Protein AF-A0A8H7E5V4-F1 (afdb_monomer_lite)

InterPro domains:
  IPR056681 Domain of unknown function DUF7779 [PF25000] (53-148)

Organism: NCBI:txid364733

Foldseek 3Di:
DDQDPVNVVVVCVVCVVVVVVPPPPDPPDVVLVVVLVLVVVLLVVLVVVPDPLSVLLLLVLLQCLLDDQPFAAPLLQLQLLVLQVDQPPPLDHQVQNVPDPDSVVSVVSSVSSLVSCVVSVLWDADPRRGIHGDVSSSVSSLVPDDPVSNVVSPSSNVRSNVSSDPPVVVVVVVVVVVVVVVVVVVVVVVVVVVVVVVVVVVVVVVVVVVVVVVVVVVVVVVVVVVVVVVVVVVVVVVVVVVVVVVVVVVVVVVVVVVVVVVVVVVVVVVVVVVVVVVVVVVVVVVVVVVVVVVVVVVVVVVVVVVVVVVVVVVVVVVPPPDD

Radius of gyration: 81.88 Å; chains: 1; bounding box: 152×53×225 Å

Structure (mmCIF, N/CA/C/O backbone):
data_AF-A0A8H7E5V4-F1
#
_entry.id   AF-A0A8H7E5V4-F1
#
loop_
_atom_site.group_PDB
_atom_site.id
_atom_site.type_symbol
_atom_site.label_atom_id
_atom_site.label_alt_id
_atom_site.label_comp_id
_atom_site.label_asym_id
_atom_site.label_entity_id
_atom_site.label_seq_id
_atom_site.pdbx_PDB_ins_code
_atom_site.Cartn_x
_atom_site.Cartn_y
_atom_site.Cartn_z
_atom_site.occupancy
_atom_site.B_iso_or_equiv
_atom_site.auth_seq_id
_atom_site.auth_comp_id
_atom_site.auth_asym_id
_atom_site.auth_atom_id
_atom_site.pdbx_PDB_model_num
ATOM 1 N N . MET A 1 1 ? -11.050 40.475 -62.702 1.00 45.53 1 MET A N 1
ATOM 2 C CA . MET A 1 1 ? -12.266 39.636 -62.681 1.00 45.53 1 MET A CA 1
ATOM 3 C C . MET A 1 1 ? -12.155 38.703 -61.487 1.00 45.53 1 MET A C 1
ATOM 5 O O . MET A 1 1 ? -11.272 37.857 -61.481 1.00 45.53 1 MET A O 1
ATOM 9 N N . SER A 1 2 ? -12.941 38.925 -60.436 1.00 52.88 2 SER A N 1
ATOM 10 C CA . SER A 1 2 ? -12.923 38.118 -59.210 1.00 52.88 2 SER A CA 1
ATOM 11 C C . SER A 1 2 ? -13.842 36.907 -59.383 1.00 52.88 2 SER A C 1
ATOM 13 O O . SER A 1 2 ? -15.057 37.049 -59.296 1.00 52.88 2 SER A O 1
ATOM 15 N N . CYS A 1 3 ? -13.266 35.741 -59.677 1.00 65.81 3 CYS A N 1
ATOM 16 C CA . CYS A 1 3 ? -13.999 34.474 -59.731 1.00 65.81 3 CYS A CA 1
ATOM 17 C C . CYS A 1 3 ? -14.453 34.102 -58.313 1.00 65.81 3 CYS A C 1
ATOM 19 O O . CYS A 1 3 ? -13.623 34.036 -57.403 1.00 65.81 3 CYS A O 1
ATOM 21 N N . SER A 1 4 ? -15.753 33.900 -58.098 1.00 78.75 4 SER A N 1
ATOM 22 C CA . SER A 1 4 ? -16.263 33.480 -56.793 1.00 78.75 4 SER A CA 1
ATOM 23 C C . SER A 1 4 ? -15.931 32.007 -56.530 1.00 78.75 4 SER A C 1
ATOM 25 O O . SER A 1 4 ? -15.832 31.193 -57.449 1.00 78.75 4 SER A O 1
ATOM 27 N N . LEU A 1 5 ? -15.786 31.627 -55.257 1.00 76.12 5 LEU A N 1
ATOM 28 C CA . LEU A 1 5 ? -15.430 30.255 -54.867 1.00 76.12 5 LEU A CA 1
ATOM 29 C C . LEU A 1 5 ? -16.421 29.205 -55.417 1.00 76.12 5 LEU A C 1
ATOM 31 O O . LEU A 1 5 ? -16.035 28.080 -55.729 1.00 76.12 5 LEU A O 1
ATOM 35 N N . LYS A 1 6 ? -17.696 29.588 -55.583 1.00 82.69 6 LYS A N 1
ATOM 36 C CA . LYS A 1 6 ? -18.738 28.753 -56.202 1.00 82.69 6 LYS A CA 1
ATOM 37 C C . LYS A 1 6 ? -18.502 28.540 -57.696 1.00 82.69 6 LYS A C 1
ATOM 39 O O . LYS A 1 6 ? -18.623 27.415 -58.168 1.00 82.69 6 LYS A O 1
ATOM 44 N N . GLU A 1 7 ? -18.131 29.585 -58.427 1.00 82.62 7 GLU A N 1
ATOM 45 C CA . GLU A 1 7 ? -17.812 29.481 -59.856 1.00 82.62 7 GLU A CA 1
ATOM 46 C C . GLU A 1 7 ? -16.549 28.647 -60.086 1.00 82.62 7 GLU A C 1
ATOM 48 O O . GLU A 1 7 ? -16.513 27.834 -61.008 1.00 82.62 7 GLU A O 1
ATOM 53 N N . TYR A 1 8 ? -15.547 28.772 -59.209 1.00 78.06 8 TYR A N 1
ATOM 54 C CA . TYR A 1 8 ? -14.364 27.910 -59.230 1.00 78.06 8 TYR A CA 1
ATOM 55 C C . TYR A 1 8 ? -14.722 26.440 -58.985 1.00 78.06 8 TYR A C 1
ATOM 57 O O . TYR A 1 8 ? -14.241 25.564 -59.703 1.00 78.06 8 TYR A O 1
ATOM 65 N N . PHE A 1 9 ? -15.589 26.158 -58.010 1.00 80.94 9 PHE A N 1
ATOM 66 C CA . PHE A 1 9 ? -16.016 24.794 -57.702 1.00 80.94 9 PHE A CA 1
ATOM 67 C C . PHE A 1 9 ? -16.771 24.145 -58.871 1.00 80.94 9 PHE A C 1
ATOM 69 O O . PHE A 1 9 ? -16.483 23.003 -59.231 1.00 80.94 9 PHE A O 1
ATOM 76 N N . GLU A 1 10 ? -17.674 24.880 -59.523 1.00 84.56 10 GLU A N 1
ATOM 77 C CA . GLU A 1 10 ? -18.381 24.406 -60.720 1.00 84.56 10 GLU A CA 1
ATOM 78 C C . GLU A 1 10 ? -17.428 24.192 -61.908 1.00 84.56 10 GLU A C 1
ATOM 80 O O . GLU A 1 10 ? -17.518 23.184 -62.617 1.00 84.56 10 GLU A O 1
ATOM 85 N N . LEU A 1 11 ? -16.449 25.085 -62.095 1.00 80.19 11 LEU A N 1
ATOM 86 C CA . LEU A 1 11 ? -15.415 24.940 -63.121 1.00 80.19 11 LEU A CA 1
ATOM 87 C C . LEU A 1 11 ? -14.528 23.709 -62.865 1.00 80.19 11 LEU A C 1
ATOM 89 O O . LEU A 1 11 ? -14.246 22.947 -63.794 1.00 80.19 11 LEU A O 1
ATOM 93 N N . TYR A 1 12 ? -14.136 23.484 -61.607 1.00 74.62 12 TYR A N 1
ATOM 94 C CA . TYR A 1 12 ? -13.342 22.334 -61.180 1.00 74.62 12 TYR A CA 1
ATOM 95 C C . TYR A 1 12 ? -14.105 21.028 -61.395 1.00 74.62 12 TYR A C 1
ATOM 97 O O . TYR A 1 12 ? -13.562 20.095 -61.976 1.00 74.62 12 TYR A O 1
ATOM 105 N N . LYS A 1 13 ? -15.387 20.968 -61.023 1.00 79.38 13 LYS A N 1
ATOM 106 C CA . LYS A 1 13 ? -16.231 19.777 -61.202 1.00 79.38 13 LYS A CA 1
ATOM 107 C C . LYS A 1 13 ? -16.435 19.437 -62.681 1.00 79.38 13 LYS A C 1
ATOM 109 O O . LYS A 1 13 ? -16.394 18.269 -63.063 1.00 79.38 13 LYS A O 1
ATOM 114 N N . LYS A 1 14 ? -16.585 20.460 -63.531 1.00 84.25 14 LYS A N 1
ATOM 115 C CA . LYS A 1 14 ? -16.765 20.312 -64.983 1.00 84.25 14 LYS A CA 1
ATOM 116 C C . LYS A 1 14 ? -15.484 19.889 -65.707 1.00 84.25 14 LYS A C 1
ATOM 118 O O . LYS A 1 14 ? -15.557 19.151 -66.685 1.00 84.25 14 LYS A O 1
ATOM 123 N N . ARG A 1 15 ? -14.319 20.335 -65.227 1.00 69.25 15 ARG A N 1
ATOM 124 C CA . ARG A 1 15 ? -13.005 20.043 -65.828 1.00 69.25 15 ARG A CA 1
ATOM 125 C C . ARG A 1 15 ? -12.146 19.093 -65.000 1.00 69.25 15 ARG A C 1
ATOM 127 O O . ARG A 1 15 ? -10.968 18.944 -65.293 1.00 69.25 15 ARG A O 1
ATOM 134 N N . GLN A 1 16 ? -12.711 18.396 -64.016 1.00 71.44 16 GLN A N 1
ATOM 135 C CA . GLN A 1 16 ? -11.955 17.561 -63.077 1.00 71.44 16 GLN A CA 1
ATOM 136 C C . GLN A 1 16 ? -11.110 16.501 -63.794 1.00 71.44 16 GLN A C 1
ATOM 138 O O . GLN A 1 16 ? -9.935 16.344 -63.497 1.00 71.44 16 GLN A O 1
ATOM 143 N N . LYS A 1 17 ? -11.677 15.812 -64.793 1.00 64.31 17 LYS A N 1
ATOM 144 C CA . LYS A 1 17 ? -10.954 14.808 -65.596 1.00 64.31 17 LYS A CA 1
ATOM 145 C C . LYS A 1 17 ? -9.884 15.410 -66.516 1.00 64.31 17 LYS A C 1
ATOM 147 O O . LYS A 1 17 ? -8.971 14.700 -66.916 1.00 64.31 17 LYS A O 1
ATOM 152 N N . GLU A 1 18 ? -9.998 16.689 -66.861 1.00 66.06 18 GLU A N 1
ATOM 153 C CA . GLU A 1 18 ? -9.044 17.429 -67.697 1.00 66.06 18 GLU A CA 1
ATOM 154 C C . GLU A 1 18 ? -7.898 17.998 -66.844 1.00 66.06 18 GLU A C 1
ATOM 156 O O . GLU A 1 18 ? -6.730 17.849 -67.187 1.00 66.06 18 GLU A O 1
ATOM 161 N N . LEU A 1 19 ? -8.228 18.541 -65.670 1.00 61.53 19 LEU A N 1
ATOM 162 C CA . LEU A 1 19 ? -7.283 19.021 -64.660 1.00 61.53 19 LEU A CA 1
ATOM 163 C C . LEU A 1 19 ? -6.487 17.870 -64.030 1.00 61.53 19 LEU A C 1
ATOM 165 O O . LEU A 1 19 ? -5.287 18.002 -63.842 1.00 61.53 19 LEU A O 1
ATOM 169 N N . LEU A 1 20 ? -7.121 16.718 -63.780 1.00 57.47 20 LEU A N 1
ATOM 170 C CA . LEU A 1 20 ? -6.443 15.494 -63.330 1.00 57.47 20 LEU A CA 1
ATOM 171 C C . LEU A 1 20 ? -5.724 14.746 -64.466 1.00 57.47 20 LEU A C 1
ATOM 173 O O . LEU A 1 20 ? -4.964 13.824 -64.193 1.00 57.47 20 LEU A O 1
ATOM 177 N N . ARG A 1 21 ? -5.951 15.106 -65.739 1.00 50.59 21 ARG A N 1
ATOM 178 C CA . ARG A 1 21 ? -5.113 14.642 -66.863 1.00 50.59 21 ARG A CA 1
ATOM 179 C C . ARG A 1 21 ? -3.799 15.411 -66.924 1.00 50.59 21 ARG A C 1
ATOM 181 O O . ARG A 1 21 ? -2.777 14.821 -67.256 1.00 50.59 21 ARG A O 1
ATOM 188 N N . TYR A 1 22 ? -3.817 16.683 -66.534 1.00 45.41 22 TYR A N 1
ATOM 189 C CA . TYR A 1 22 ? -2.619 17.458 -66.231 1.00 45.41 22 TYR A CA 1
ATOM 190 C C . TYR A 1 22 ? -2.110 17.129 -64.821 1.00 45.41 22 TYR A C 1
ATOM 192 O O . TYR A 1 22 ? -2.002 17.992 -63.957 1.00 45.41 22 TYR A O 1
ATOM 200 N N . PHE A 1 23 ? -1.726 15.871 -64.600 1.00 40.09 23 PHE A N 1
ATOM 201 C CA . PHE A 1 23 ? -0.571 15.647 -63.739 1.00 40.09 23 PHE A CA 1
ATOM 202 C C . PHE A 1 23 ? 0.627 16.205 -64.503 1.00 40.09 23 PHE A C 1
ATOM 204 O O . PHE A 1 23 ? 0.922 15.696 -65.591 1.00 40.09 23 PHE A O 1
ATOM 211 N N . PRO A 1 24 ? 1.355 17.208 -63.993 1.00 39.91 24 PRO A N 1
ATOM 212 C CA . PRO A 1 24 ? 2.706 17.408 -64.463 1.00 39.91 24 PRO A CA 1
ATOM 213 C C . PRO A 1 24 ? 3.469 16.151 -64.029 1.00 39.91 24 PRO A C 1
ATOM 215 O O . PRO A 1 24 ? 3.904 16.035 -62.892 1.00 39.91 24 PRO A O 1
ATOM 218 N N . LYS A 1 25 ? 3.617 15.182 -64.937 1.00 46.41 25 LYS A N 1
ATOM 219 C CA . LYS A 1 25 ? 4.6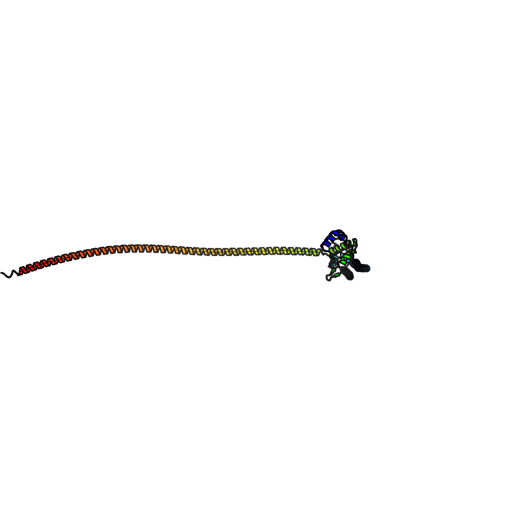51 14.139 -64.829 1.00 46.41 25 LYS A CA 1
ATOM 220 C C . LYS A 1 25 ? 6.058 14.701 -65.070 1.00 46.41 25 LYS A C 1
ATOM 222 O O . LYS A 1 25 ? 7.020 13.951 -65.116 1.00 46.41 25 LYS A O 1
ATOM 227 N N . TYR A 1 26 ? 6.167 16.016 -65.208 1.00 45.44 26 TYR A N 1
ATOM 228 C CA . TYR A 1 26 ? 7.400 16.756 -65.363 1.00 45.44 26 TYR A CA 1
ATOM 229 C C . TYR A 1 26 ? 7.222 18.068 -64.608 1.00 45.44 26 TYR A C 1
ATOM 231 O O . TYR A 1 26 ? 6.288 18.825 -64.883 1.00 45.44 26 TYR A O 1
ATOM 239 N N . THR A 1 27 ? 8.084 18.315 -63.628 1.00 39.28 27 THR A N 1
ATOM 240 C CA . THR A 1 27 ? 8.261 19.614 -62.981 1.00 39.28 27 THR A CA 1
ATOM 241 C C . THR A 1 27 ? 8.666 20.631 -64.048 1.00 39.28 27 THR A C 1
ATOM 243 O O . THR A 1 27 ? 9.831 20.808 -64.385 1.00 39.28 27 THR A O 1
ATOM 246 N N . GLY A 1 28 ? 7.663 21.272 -64.645 1.00 43.34 28 GLY A N 1
ATOM 247 C CA . GLY A 1 28 ? 7.820 22.353 -65.604 1.00 43.34 28 GLY A CA 1
ATOM 248 C C . GLY A 1 28 ? 8.221 23.646 -64.908 1.00 43.34 28 GLY A C 1
ATOM 249 O O . GLY A 1 28 ? 7.390 24.527 -64.730 1.00 43.34 28 GLY A O 1
ATOM 250 N N . THR A 1 29 ? 9.493 23.752 -64.543 1.00 42.12 29 THR A N 1
ATOM 251 C CA . THR A 1 29 ? 10.245 25.008 -64.509 1.00 42.12 29 THR A CA 1
ATOM 252 C C . THR A 1 29 ? 11.681 24.671 -64.911 1.00 42.12 29 THR A C 1
ATOM 254 O O . THR A 1 29 ? 12.245 23.687 -64.438 1.00 42.12 29 THR A O 1
ATOM 257 N N . ASP A 1 30 ? 12.313 25.499 -65.743 1.00 44.94 30 ASP A N 1
ATOM 258 C CA . ASP A 1 30 ? 13.760 25.448 -66.054 1.00 44.94 30 ASP A CA 1
ATOM 259 C C . ASP A 1 30 ? 14.666 25.376 -64.798 1.00 44.94 30 ASP A C 1
ATOM 261 O O . ASP A 1 30 ? 15.858 25.071 -64.859 1.00 44.94 30 ASP A O 1
ATOM 265 N N . TYR A 1 31 ? 14.090 25.645 -63.626 1.00 45.16 31 TYR A N 1
ATOM 266 C CA . TYR A 1 31 ? 14.705 25.548 -62.313 1.00 45.16 31 TYR A CA 1
ATOM 267 C C . TYR A 1 31 ? 15.108 24.112 -61.930 1.00 45.16 31 TYR A C 1
ATOM 269 O O . TYR A 1 31 ? 16.172 23.905 -61.355 1.00 45.16 31 TYR A O 1
ATOM 277 N N . GLY A 1 32 ? 14.297 23.106 -62.286 1.00 50.47 32 GLY A N 1
ATOM 278 C CA . GLY A 1 32 ? 14.608 21.701 -61.995 1.00 50.47 32 GLY A CA 1
ATOM 279 C C . GLY A 1 32 ? 15.855 21.222 -62.737 1.00 50.47 32 GLY A C 1
ATOM 280 O O . GLY A 1 32 ? 16.742 20.627 -62.135 1.00 50.47 32 GLY A O 1
ATOM 281 N N . TYR A 1 33 ? 15.976 21.567 -64.023 1.00 55.25 33 TYR A N 1
ATOM 282 C CA . TYR A 1 33 ? 17.161 21.242 -64.817 1.00 55.25 33 TYR A CA 1
ATOM 283 C C . TYR A 1 33 ? 18.391 22.013 -64.337 1.00 55.25 33 TYR A C 1
ATOM 285 O O . TYR A 1 33 ? 19.436 21.410 -64.157 1.00 55.25 33 TYR A O 1
ATOM 293 N N . THR A 1 34 ? 18.298 23.315 -64.073 1.00 66.25 34 THR A N 1
ATOM 294 C CA . THR A 1 34 ? 19.467 24.106 -63.641 1.00 66.25 34 THR A CA 1
ATOM 295 C C . THR A 1 34 ? 20.023 23.681 -62.280 1.00 66.25 34 THR A C 1
ATOM 297 O O . THR A 1 34 ? 21.241 23.562 -62.134 1.00 66.25 34 THR A O 1
ATOM 300 N N . VAL A 1 35 ? 19.160 23.378 -61.306 1.00 70.50 35 VAL A N 1
ATOM 301 C CA . VAL A 1 35 ? 19.588 22.913 -59.978 1.00 70.50 35 VAL A CA 1
ATOM 302 C C . VAL A 1 35 ? 20.071 21.457 -60.020 1.00 70.50 35 VAL A C 1
ATOM 304 O O . VAL A 1 35 ? 21.123 21.151 -59.461 1.00 70.50 35 VAL A O 1
ATOM 307 N N . TYR A 1 36 ? 19.381 20.564 -60.740 1.00 80.25 36 TYR A N 1
ATOM 308 C CA . TYR A 1 36 ? 19.832 19.172 -60.880 1.00 80.25 36 TYR A CA 1
ATOM 309 C C . TYR A 1 36 ? 21.133 19.083 -61.677 1.00 80.25 36 TYR A C 1
ATOM 311 O O . TYR A 1 36 ? 21.979 18.247 -61.374 1.00 80.25 36 TYR A O 1
ATOM 319 N N . MET A 1 37 ? 21.329 19.960 -62.664 1.00 78.62 37 MET A N 1
ATOM 320 C CA . MET A 1 37 ? 22.587 20.058 -63.399 1.00 78.62 37 MET A CA 1
ATOM 321 C C . MET A 1 37 ? 23.724 20.560 -62.508 1.00 78.62 37 MET A C 1
ATOM 323 O O . MET A 1 37 ? 24.840 20.084 -62.667 1.00 78.62 37 MET A O 1
ATOM 327 N N . ALA A 1 38 ? 23.466 21.446 -61.540 1.00 83.19 38 ALA A N 1
ATOM 328 C CA . ALA A 1 38 ? 24.486 21.854 -60.573 1.00 83.19 38 ALA A CA 1
ATOM 329 C C . ALA A 1 38 ? 24.960 20.668 -59.713 1.00 83.19 38 ALA A C 1
ATOM 331 O O . ALA A 1 38 ? 26.163 20.454 -59.569 1.00 83.19 38 ALA A O 1
ATOM 332 N N . TRP A 1 39 ? 24.037 19.843 -59.207 1.00 87.06 39 TRP A N 1
ATOM 333 C CA . TRP A 1 39 ? 24.399 18.632 -58.458 1.00 87.06 39 TRP A CA 1
ATOM 334 C C . TRP A 1 39 ? 25.015 17.550 -59.341 1.00 87.06 39 TRP A C 1
ATOM 336 O O . TRP A 1 39 ? 25.939 16.864 -58.909 1.00 87.06 39 TRP A O 1
ATOM 346 N N . ARG A 1 40 ? 24.569 17.442 -60.596 1.00 86.56 40 ARG A N 1
ATOM 347 C CA . ARG A 1 40 ? 25.177 16.560 -61.593 1.00 86.56 40 ARG A CA 1
ATOM 348 C C . ARG A 1 40 ? 26.623 16.947 -61.873 1.00 86.56 40 ARG A C 1
ATOM 350 O O . ARG A 1 40 ? 27.468 16.073 -61.842 1.00 86.56 40 ARG A O 1
ATOM 357 N N . VAL A 1 41 ? 26.932 18.231 -62.048 1.00 87.00 41 VAL A N 1
ATOM 358 C CA . VAL A 1 41 ? 28.315 18.701 -62.239 1.00 87.00 41 VAL A CA 1
ATOM 359 C C . VAL A 1 41 ? 29.185 18.376 -61.021 1.00 87.00 41 VAL A C 1
ATOM 361 O O . VAL A 1 41 ? 30.325 17.945 -61.185 1.00 87.00 41 VAL A O 1
ATOM 364 N N . SER A 1 42 ? 28.658 18.534 -59.801 1.00 89.88 42 SER A N 1
ATOM 365 C CA . SER A 1 42 ? 29.359 18.109 -58.582 1.00 89.88 42 SER A CA 1
ATOM 366 C C . SER A 1 42 ? 29.625 16.601 -58.565 1.00 89.88 42 SER A C 1
ATOM 368 O O . SER A 1 42 ? 30.709 16.172 -58.181 1.00 89.88 42 SER A O 1
ATOM 370 N N . LEU A 1 43 ? 28.663 15.793 -59.009 1.00 89.12 43 LEU A N 1
ATOM 371 C CA . LEU A 1 43 ? 28.785 14.339 -59.053 1.00 89.12 43 LEU A CA 1
ATOM 372 C C . LEU A 1 43 ? 29.745 13.870 -60.154 1.00 89.12 43 LEU A C 1
ATOM 374 O O . LEU A 1 43 ? 30.646 13.094 -59.857 1.00 89.12 43 LEU A O 1
ATOM 378 N N . ASP A 1 44 ? 29.646 14.428 -61.361 1.00 90.38 44 ASP A N 1
ATOM 379 C CA . ASP A 1 44 ? 30.584 14.208 -62.469 1.00 90.38 44 ASP A CA 1
ATOM 380 C C . ASP A 1 44 ? 32.017 14.574 -62.034 1.00 90.38 44 ASP A C 1
ATOM 382 O O . ASP A 1 44 ? 32.993 13.913 -62.397 1.00 90.38 44 ASP A O 1
ATOM 386 N N . LYS A 1 45 ? 32.166 15.618 -61.201 1.00 91.81 45 LYS A N 1
ATOM 387 C CA . LYS A 1 45 ? 33.463 15.990 -60.635 1.00 91.81 45 LYS A CA 1
ATOM 388 C C . LYS A 1 45 ? 33.991 14.922 -59.679 1.00 91.81 45 LYS A C 1
ATOM 390 O O . LYS A 1 45 ? 35.172 14.599 -59.784 1.00 91.81 45 LYS A O 1
ATOM 395 N N . ILE A 1 46 ? 33.155 14.371 -58.799 1.00 91.19 46 ILE A N 1
ATOM 396 C CA . ILE A 1 46 ? 33.533 13.263 -57.906 1.00 91.19 46 ILE A CA 1
ATOM 397 C C . ILE A 1 46 ? 33.892 12.015 -58.728 1.00 91.19 46 ILE A C 1
ATOM 399 O O . ILE A 1 46 ? 34.934 11.414 -58.484 1.00 91.19 46 ILE A O 1
ATOM 403 N N . GLU A 1 47 ? 33.104 11.670 -59.748 1.00 89.38 47 GLU A N 1
ATOM 404 C CA . GLU A 1 47 ? 33.378 10.545 -60.656 1.00 89.38 47 GLU A CA 1
ATOM 405 C C . GLU A 1 47 ? 34.707 10.716 -61.407 1.00 89.38 47 GLU A C 1
ATOM 407 O O . GLU A 1 47 ? 35.460 9.759 -61.583 1.00 89.38 47 GLU A O 1
ATOM 412 N N . SER A 1 48 ? 35.046 11.950 -61.797 1.00 92.62 48 SER A N 1
ATOM 413 C CA . SER A 1 48 ? 36.306 12.251 -62.486 1.00 92.62 48 SER A CA 1
ATOM 414 C C . SER A 1 48 ? 37.558 12.100 -61.615 1.00 92.62 48 SER A C 1
ATOM 416 O O . SER A 1 48 ? 38.655 12.023 -62.165 1.00 92.62 48 SER A O 1
ATOM 418 N N . MET A 1 49 ? 37.423 12.084 -60.281 1.00 89.19 49 MET A N 1
ATOM 419 C CA . MET A 1 49 ? 38.563 11.947 -59.363 1.00 89.19 49 MET A CA 1
ATOM 420 C C . MET A 1 49 ? 39.126 10.521 -59.355 1.00 89.19 49 MET A C 1
ATOM 422 O O . MET A 1 49 ? 40.327 10.369 -59.183 1.00 89.19 49 MET A O 1
ATOM 426 N N . GLN A 1 50 ? 38.291 9.499 -59.595 1.00 83.12 50 GLN A N 1
ATOM 427 C CA . GLN A 1 50 ? 38.677 8.076 -59.689 1.00 83.12 50 GLN A CA 1
ATOM 428 C C . GLN A 1 50 ? 39.506 7.532 -58.503 1.00 83.12 50 GLN A C 1
ATOM 430 O O . GLN A 1 50 ? 40.135 6.478 -58.605 1.00 83.12 50 GLN A O 1
ATOM 435 N N . ASP A 1 51 ? 39.461 8.206 -57.355 1.00 87.50 51 ASP A N 1
ATOM 436 C CA . ASP A 1 51 ? 40.105 7.793 -56.114 1.00 87.50 51 ASP A CA 1
ATOM 437 C C . ASP A 1 51 ? 39.230 6.785 -55.349 1.00 87.50 51 ASP A C 1
ATOM 439 O O . ASP A 1 51 ? 38.000 6.754 -55.475 1.00 87.50 51 ASP A O 1
ATOM 443 N N . ALA A 1 52 ? 39.842 6.005 -54.453 1.00 83.44 52 ALA A N 1
ATOM 444 C CA . ALA A 1 52 ? 39.092 5.119 -53.559 1.00 83.44 52 ALA A CA 1
ATOM 445 C C . ALA A 1 52 ? 38.038 5.898 -52.745 1.00 83.44 52 ALA A C 1
ATOM 447 O O . ALA A 1 52 ? 36.893 5.472 -52.635 1.00 83.44 52 ALA A O 1
ATOM 448 N N . ALA A 1 53 ? 38.390 7.090 -52.249 1.00 85.50 53 ALA A N 1
ATOM 449 C CA . ALA A 1 53 ? 37.480 7.945 -51.488 1.00 85.50 53 ALA A CA 1
ATOM 450 C C . ALA A 1 53 ? 36.290 8.467 -52.315 1.00 85.50 53 ALA A C 1
ATOM 452 O O . ALA A 1 53 ? 35.198 8.601 -51.767 1.00 85.50 53 ALA A O 1
ATOM 453 N N . SER A 1 54 ? 36.464 8.742 -53.616 1.00 88.31 54 SER A N 1
ATOM 454 C CA . SER A 1 54 ? 35.350 9.161 -54.480 1.00 88.31 54 SER A CA 1
ATOM 455 C C . SER A 1 54 ? 34.396 8.009 -54.782 1.00 88.31 54 SER A C 1
ATOM 457 O O . SER A 1 54 ? 33.186 8.210 -54.742 1.00 88.31 54 SER A O 1
ATOM 459 N N . ASN A 1 55 ? 34.912 6.796 -54.995 1.00 88.25 55 ASN A N 1
ATOM 460 C CA . ASN A 1 55 ? 34.072 5.615 -55.221 1.00 88.25 55 ASN A CA 1
ATOM 461 C C . ASN A 1 55 ? 33.239 5.290 -53.972 1.00 88.25 55 ASN A C 1
ATOM 463 O O . ASN A 1 55 ? 32.017 5.170 -54.045 1.00 88.25 55 ASN A O 1
ATOM 467 N N . HIS A 1 56 ? 33.891 5.280 -52.809 1.00 88.19 56 HIS A N 1
ATOM 468 C CA . HIS A 1 56 ? 33.248 5.123 -51.506 1.00 88.19 56 HIS A CA 1
ATOM 469 C C . HIS A 1 56 ? 32.211 6.231 -51.228 1.00 88.19 56 HIS A C 1
ATOM 471 O O . HIS A 1 56 ? 31.108 5.959 -50.756 1.00 88.19 56 HIS A O 1
ATOM 477 N N . ALA A 1 57 ? 32.501 7.487 -51.576 1.00 90.81 57 ALA A N 1
ATOM 478 C CA . ALA A 1 57 ? 31.540 8.583 -51.453 1.00 90.81 57 ALA A CA 1
ATOM 479 C C . ALA A 1 57 ? 30.289 8.380 -52.321 1.00 90.81 57 ALA A C 1
ATOM 481 O O . ALA A 1 57 ? 29.175 8.582 -51.839 1.00 90.81 57 ALA A O 1
ATOM 482 N N . LEU A 1 58 ? 30.444 7.956 -53.577 1.00 90.69 58 LEU A N 1
ATOM 483 C CA . LEU A 1 58 ? 29.315 7.720 -54.483 1.00 90.69 58 LEU A CA 1
ATOM 484 C C . LEU A 1 58 ? 28.445 6.545 -54.026 1.00 90.69 58 LEU A C 1
ATOM 486 O O . LEU A 1 58 ? 27.218 6.628 -54.073 1.00 90.69 58 LEU A O 1
ATOM 490 N N . GLU A 1 59 ? 29.059 5.469 -53.542 1.00 88.25 59 GLU A N 1
ATOM 491 C CA . GLU A 1 59 ? 28.330 4.322 -53.001 1.00 88.25 59 GLU A CA 1
ATOM 492 C C . GLU A 1 59 ? 27.583 4.666 -51.716 1.00 88.25 59 GLU A C 1
ATOM 494 O O . GLU A 1 59 ? 26.401 4.3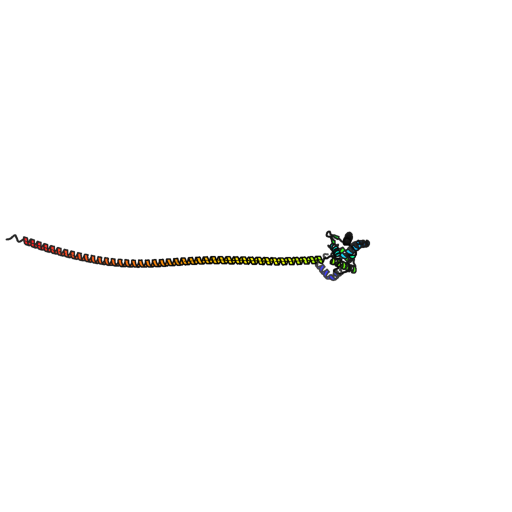38 -51.583 1.00 88.25 59 GLU A O 1
ATOM 499 N N . LEU A 1 60 ? 28.239 5.383 -50.800 1.00 90.19 60 LEU A N 1
ATOM 500 C CA . LEU A 1 60 ? 27.605 5.875 -49.584 1.00 90.19 60 LEU A CA 1
ATOM 501 C C . LEU A 1 60 ? 26.411 6.770 -49.931 1.00 90.19 60 LEU A C 1
ATOM 503 O O . LEU A 1 60 ? 25.336 6.598 -49.360 1.00 90.19 60 LEU A O 1
ATOM 507 N N . LEU A 1 61 ? 26.562 7.666 -50.909 1.00 91.81 61 LEU A N 1
ATOM 508 C CA . LEU A 1 61 ? 25.473 8.502 -51.404 1.00 91.81 61 LEU A CA 1
ATOM 509 C C . LEU A 1 61 ? 24.309 7.648 -51.932 1.00 91.81 61 LEU A C 1
ATOM 511 O O . LEU A 1 61 ? 23.171 7.857 -51.525 1.00 91.81 61 LEU A O 1
ATOM 515 N N . ASN A 1 62 ? 24.583 6.642 -52.767 1.00 91.31 62 ASN A N 1
ATOM 516 C CA . ASN A 1 62 ? 23.554 5.752 -53.322 1.00 91.31 62 ASN A CA 1
ATOM 517 C C . ASN A 1 62 ? 22.772 4.991 -52.238 1.00 91.31 62 ASN A C 1
ATOM 519 O O . ASN A 1 62 ? 21.572 4.768 -52.394 1.00 91.31 62 ASN A O 1
ATOM 523 N N . ILE A 1 63 ? 23.432 4.596 -51.146 1.00 90.06 63 ILE A N 1
ATOM 524 C CA . ILE A 1 63 ? 22.810 3.892 -50.015 1.00 90.06 63 ILE A CA 1
ATOM 525 C C . ILE A 1 63 ? 21.970 4.853 -49.169 1.00 90.06 63 ILE A C 1
ATOM 527 O O . ILE A 1 63 ? 20.808 4.570 -48.870 1.00 90.06 63 ILE A O 1
ATOM 531 N N . LEU A 1 64 ? 22.541 6.002 -48.798 1.00 90.38 64 LEU A N 1
ATOM 532 C CA . LEU A 1 64 ? 21.905 6.962 -47.897 1.00 90.38 64 LEU A CA 1
ATOM 533 C C . LEU A 1 64 ? 20.591 7.524 -48.458 1.00 90.38 64 LEU A C 1
ATOM 535 O O . LEU A 1 64 ? 19.675 7.831 -47.697 1.00 90.38 64 LEU A O 1
ATOM 539 N N . CYS A 1 65 ? 20.447 7.591 -49.782 1.00 90.44 65 CYS A N 1
ATOM 540 C CA . CYS A 1 65 ? 19.221 8.060 -50.429 1.00 90.44 65 CYS A CA 1
ATOM 541 C C . CYS A 1 65 ? 18.020 7.113 -50.283 1.00 90.44 65 CYS A C 1
ATOM 543 O O . CYS A 1 65 ? 16.922 7.461 -50.716 1.00 90.44 65 CYS A O 1
ATOM 545 N N . PHE A 1 66 ? 18.192 5.946 -49.657 1.00 91.38 66 PHE A N 1
ATOM 546 C CA . PHE A 1 66 ? 17.095 5.062 -49.247 1.00 91.38 66 PHE A CA 1
ATOM 547 C C . PHE A 1 66 ? 16.746 5.163 -47.757 1.00 91.38 66 PHE A C 1
ATOM 549 O O . PHE A 1 66 ? 15.785 4.529 -47.322 1.00 91.38 66 PHE A O 1
ATOM 556 N N . TYR A 1 67 ? 17.475 5.969 -46.985 1.00 90.56 67 TYR A N 1
ATOM 557 C CA . TYR A 1 67 ? 17.115 6.317 -45.610 1.00 90.56 67 TYR A CA 1
ATOM 558 C C . TYR A 1 67 ? 16.307 7.608 -45.548 1.00 90.56 67 TYR A C 1
ATOM 560 O O . TYR A 1 67 ? 16.026 8.241 -46.567 1.00 90.56 67 TYR A O 1
ATOM 568 N N . HIS A 1 68 ? 15.901 7.989 -44.338 1.00 90.44 68 HIS A N 1
ATOM 569 C CA . HIS A 1 68 ? 15.274 9.281 -44.104 1.00 90.44 68 HIS A CA 1
ATOM 570 C C . HIS A 1 68 ? 16.228 10.425 -44.497 1.00 90.44 68 HIS A C 1
ATOM 572 O O . HIS A 1 68 ? 17.443 10.287 -44.400 1.00 90.44 68 HIS A O 1
ATOM 578 N N . HIS A 1 69 ? 15.684 11.544 -44.975 1.00 87.50 69 HIS A N 1
ATOM 579 C CA . HIS A 1 69 ? 16.480 12.687 -45.438 1.00 87.50 69 HIS A CA 1
ATOM 580 C C . HIS A 1 69 ? 17.070 13.509 -44.283 1.00 87.50 69 HIS A C 1
ATOM 582 O O . HIS A 1 69 ? 17.957 14.311 -44.517 1.00 87.50 69 HIS A O 1
ATOM 588 N N . ASP A 1 70 ? 16.598 13.323 -43.055 1.00 88.19 70 ASP A N 1
ATOM 589 C CA . ASP A 1 70 ? 17.071 14.036 -41.865 1.00 88.19 70 ASP A CA 1
ATOM 590 C C . ASP A 1 70 ? 17.557 13.051 -40.796 1.00 88.19 70 ASP A C 1
ATOM 592 O O . ASP A 1 70 ? 16.936 12.000 -40.603 1.00 88.19 70 ASP A O 1
ATOM 596 N N . GLN A 1 71 ? 18.639 13.419 -40.106 1.00 87.50 71 GLN A N 1
ATOM 597 C CA . GLN A 1 71 ? 19.192 12.756 -38.921 1.00 87.50 71 GLN A CA 1
ATOM 598 C C . GLN A 1 71 ? 19.561 11.270 -39.081 1.00 87.50 71 GLN A C 1
ATOM 600 O O . GLN A 1 71 ? 19.293 10.445 -38.207 1.00 87.50 71 GLN A O 1
ATOM 605 N N . VAL A 1 72 ? 20.241 10.902 -40.169 1.00 90.19 72 VAL A N 1
ATOM 606 C CA . VAL A 1 72 ? 20.764 9.537 -40.349 1.00 90.19 72 VAL A CA 1
ATOM 607 C C . VAL A 1 72 ? 22.021 9.334 -39.488 1.00 90.19 72 VAL A C 1
ATOM 609 O O . VAL A 1 72 ? 23.035 9.986 -39.744 1.00 90.19 72 VAL A O 1
ATOM 612 N N . PRO A 1 73 ? 22.037 8.434 -38.486 1.00 91.06 73 PRO A N 1
ATOM 613 C CA . PRO A 1 73 ? 23.177 8.320 -37.574 1.00 91.06 73 PRO A CA 1
ATOM 614 C C . PRO A 1 73 ? 24.408 7.698 -38.247 1.00 91.06 73 PRO A C 1
ATOM 616 O O . PRO A 1 73 ? 24.360 6.560 -38.710 1.00 91.06 73 PRO A O 1
ATOM 619 N N . VAL A 1 74 ? 25.568 8.364 -38.204 1.00 89.06 74 VAL A N 1
ATOM 620 C CA . VAL A 1 74 ? 26.836 7.799 -38.723 1.00 89.06 74 VAL A CA 1
ATOM 621 C C . VAL A 1 74 ? 27.242 6.543 -37.944 1.00 89.06 74 VAL A C 1
ATOM 623 O O . VAL A 1 74 ? 27.842 5.627 -38.505 1.00 89.06 74 VAL A O 1
ATOM 626 N N . LYS A 1 75 ? 26.868 6.457 -36.659 1.00 88.00 75 LYS A N 1
ATOM 627 C CA . LYS A 1 75 ? 27.115 5.280 -35.809 1.00 88.00 75 LYS A CA 1
ATOM 628 C C . LYS A 1 75 ? 26.532 3.993 -36.403 1.00 88.00 75 LYS A C 1
ATOM 630 O O . LYS A 1 75 ? 27.112 2.931 -36.216 1.00 88.00 75 LYS A O 1
ATOM 635 N N . MET A 1 76 ? 25.447 4.101 -37.169 1.00 88.31 76 MET A N 1
ATOM 636 C CA . MET A 1 76 ? 24.826 2.986 -37.883 1.00 88.31 76 MET A CA 1
ATOM 637 C C . MET A 1 76 ? 25.810 2.285 -38.831 1.00 88.31 76 MET A C 1
ATOM 639 O O . MET A 1 76 ? 25.841 1.060 -38.883 1.00 88.31 76 MET A O 1
ATOM 643 N N . LEU A 1 77 ? 26.659 3.058 -39.521 1.00 87.12 77 LEU A N 1
ATOM 644 C CA . LEU A 1 77 ? 27.692 2.542 -40.424 1.00 87.12 77 LEU A CA 1
ATOM 645 C C . LEU A 1 77 ? 28.770 1.773 -39.639 1.00 87.12 77 LEU A C 1
ATOM 647 O O . LEU A 1 77 ? 29.130 0.656 -39.998 1.00 87.12 77 LEU A O 1
ATOM 651 N N . TYR A 1 78 ? 29.241 2.332 -38.518 1.00 87.50 78 TYR A N 1
ATOM 652 C CA . TYR A 1 78 ? 30.247 1.681 -37.669 1.00 87.50 78 TYR A CA 1
ATOM 653 C C . TYR A 1 78 ? 29.725 0.391 -37.023 1.00 87.50 78 TYR A C 1
ATOM 655 O O . TYR A 1 78 ? 30.429 -0.615 -37.006 1.00 87.50 78 TYR A O 1
ATOM 663 N N . ASN A 1 79 ? 28.481 0.399 -36.538 1.00 85.88 79 ASN A N 1
ATOM 664 C CA . ASN A 1 79 ? 27.844 -0.794 -35.984 1.00 85.88 79 ASN A CA 1
ATOM 665 C C . ASN A 1 79 ? 27.692 -1.888 -37.051 1.00 85.88 79 ASN A C 1
ATOM 667 O O . ASN A 1 79 ? 28.002 -3.047 -36.793 1.00 85.88 79 ASN A O 1
ATOM 671 N N . ALA A 1 80 ? 27.285 -1.514 -38.268 1.00 84.69 80 ALA A N 1
ATOM 672 C CA . ALA A 1 80 ? 27.145 -2.458 -39.371 1.00 84.69 80 ALA A CA 1
ATOM 673 C C . ALA A 1 80 ? 28.477 -3.132 -39.753 1.00 84.69 80 ALA A C 1
ATOM 675 O O . ALA A 1 80 ? 28.473 -4.299 -40.141 1.00 84.69 80 ALA A O 1
ATOM 676 N N . TRP A 1 81 ? 29.613 -2.436 -39.607 1.00 84.25 81 TRP A N 1
ATOM 677 C CA . TRP A 1 81 ? 30.940 -3.043 -39.758 1.00 84.25 81 TRP A CA 1
ATOM 678 C C . TRP A 1 81 ? 31.248 -4.060 -38.655 1.00 84.25 81 TRP A C 1
ATOM 680 O O . TRP A 1 81 ? 31.723 -5.154 -38.951 1.00 84.25 81 TRP A O 1
ATOM 690 N N . HIS A 1 82 ? 30.989 -3.739 -37.386 1.00 80.81 82 HIS A N 1
ATOM 691 C CA . HIS A 1 82 ? 31.251 -4.682 -36.291 1.00 80.81 82 HIS A CA 1
ATOM 692 C C . HIS A 1 82 ? 30.411 -5.957 -36.418 1.00 80.81 82 HIS A C 1
ATOM 694 O O . HIS A 1 82 ? 30.924 -7.056 -36.212 1.00 80.81 82 HIS A O 1
ATOM 700 N N . ASN A 1 83 ? 29.180 -5.808 -36.899 1.00 77.38 83 ASN A N 1
ATOM 701 C CA . ASN A 1 83 ? 28.248 -6.901 -37.150 1.00 77.38 83 ASN A CA 1
ATOM 702 C C . ASN A 1 83 ? 28.381 -7.458 -38.588 1.00 77.38 83 ASN A C 1
ATOM 704 O O . ASN A 1 83 ? 27.501 -8.149 -39.096 1.00 77.38 83 ASN A O 1
ATOM 708 N N . SER A 1 84 ? 29.495 -7.180 -39.283 1.00 71.44 84 SER A N 1
ATOM 709 C CA . SER A 1 84 ? 29.767 -7.663 -40.652 1.00 71.44 84 SER A CA 1
ATOM 710 C C . SER A 1 84 ? 30.079 -9.163 -40.750 1.00 71.44 84 SER A C 1
ATOM 712 O O . SER A 1 84 ? 30.157 -9.709 -41.851 1.00 71.44 84 SER A O 1
ATOM 714 N N . LYS A 1 85 ? 30.214 -9.857 -39.617 1.00 64.00 85 LYS A N 1
ATOM 715 C CA . LYS A 1 85 ? 30.409 -11.316 -39.579 1.00 64.00 85 LYS A CA 1
ATOM 716 C C . LYS A 1 85 ? 29.097 -12.096 -39.627 1.00 64.00 85 LYS A C 1
ATOM 718 O O . LYS A 1 85 ? 29.089 -13.236 -40.077 1.00 64.00 85 LYS A O 1
ATOM 723 N N . GLU A 1 86 ? 27.997 -11.468 -39.230 1.00 63.25 86 GLU A N 1
ATOM 724 C CA . GLU A 1 86 ? 26.665 -12.065 -39.224 1.00 63.25 86 GLU A CA 1
ATOM 725 C C . GLU A 1 86 ? 25.820 -11.313 -40.241 1.00 63.25 86 GLU A C 1
ATOM 727 O O . GLU A 1 86 ? 25.634 -10.105 -40.116 1.00 63.25 86 GLU A O 1
ATOM 732 N N . ASP A 1 87 ? 25.409 -11.971 -41.324 1.00 61.41 87 ASP A N 1
ATOM 733 C CA . ASP A 1 87 ? 24.430 -11.402 -42.250 1.00 61.41 87 ASP A CA 1
ATOM 734 C C . ASP A 1 87 ? 23.057 -11.983 -41.896 1.00 61.41 87 ASP A C 1
ATOM 736 O O . ASP A 1 87 ? 22.793 -13.139 -42.233 1.00 61.41 87 ASP A O 1
ATOM 740 N N . PRO A 1 88 ? 22.176 -11.225 -41.217 1.00 61.56 88 PRO A N 1
ATOM 741 C CA . PRO A 1 88 ? 20.874 -11.742 -40.810 1.00 61.56 88 PRO A CA 1
ATOM 742 C C . PRO A 1 88 ? 19.949 -12.030 -41.999 1.00 61.56 88 PRO A C 1
ATOM 744 O O . PRO A 1 88 ? 18.967 -12.752 -41.844 1.00 61.56 88 PRO A O 1
ATOM 747 N N . LEU A 1 89 ? 20.216 -11.439 -43.171 1.00 64.25 89 LEU A N 1
ATOM 748 C CA . LEU A 1 89 ? 19.294 -11.454 -44.308 1.00 64.25 89 LEU A CA 1
ATOM 749 C C . LEU A 1 89 ? 19.879 -12.100 -45.574 1.00 64.25 89 LEU A C 1
ATOM 751 O O . LEU A 1 89 ? 19.120 -12.357 -46.506 1.00 64.25 89 LEU A O 1
ATOM 755 N N . ALA A 1 90 ? 21.186 -12.387 -45.613 1.00 64.06 90 ALA A N 1
ATOM 756 C CA . ALA A 1 90 ? 21.890 -12.983 -46.757 1.00 64.06 90 ALA A CA 1
ATOM 757 C C . ALA A 1 90 ? 21.624 -12.245 -48.091 1.00 64.06 90 ALA A C 1
ATOM 759 O O . ALA A 1 90 ? 21.509 -12.861 -49.152 1.00 64.06 90 ALA A O 1
ATOM 760 N N . LEU A 1 91 ? 21.471 -10.915 -48.037 1.00 59.94 91 LEU A N 1
ATOM 761 C CA . LEU A 1 91 ? 20.952 -10.069 -49.126 1.00 59.94 91 LEU A CA 1
ATOM 762 C C . LEU A 1 91 ? 22.039 -9.532 -50.087 1.00 59.94 91 LEU A C 1
ATOM 764 O O . LEU A 1 91 ? 21.895 -8.420 -50.587 1.00 59.94 91 LEU A O 1
ATOM 768 N N . ASP A 1 92 ? 23.059 -10.334 -50.405 1.00 55.78 92 ASP A N 1
ATOM 769 C CA . ASP A 1 92 ? 24.316 -9.967 -51.101 1.00 55.78 92 ASP A CA 1
ATOM 770 C C . ASP A 1 92 ? 25.373 -9.298 -50.200 1.00 55.78 92 ASP A C 1
ATOM 772 O O . ASP A 1 92 ? 25.060 -8.645 -49.199 1.00 55.78 92 ASP A O 1
ATOM 776 N N . SER A 1 93 ? 26.653 -9.459 -50.573 1.00 58.97 93 SER A N 1
ATOM 777 C CA . SER A 1 93 ? 27.781 -8.836 -49.878 1.00 58.97 93 SER A CA 1
ATOM 778 C C . SER A 1 93 ? 27.625 -7.316 -49.881 1.00 58.97 93 SER A C 1
ATOM 780 O O . SER A 1 93 ? 27.431 -6.675 -50.920 1.00 58.97 93 SER A O 1
ATOM 782 N N . LEU A 1 94 ? 27.709 -6.699 -48.697 1.00 58.72 94 LEU A N 1
ATOM 783 C CA . LEU A 1 94 ? 27.963 -5.266 -48.654 1.00 58.72 94 LEU A CA 1
ATOM 784 C C . LEU A 1 94 ? 29.297 -5.041 -49.377 1.00 58.72 94 LEU A C 1
ATOM 786 O O . LEU A 1 94 ? 30.320 -5.576 -48.966 1.00 58.72 94 LEU A O 1
ATOM 790 N N . PHE A 1 95 ? 29.317 -4.216 -50.418 1.00 55.25 95 PHE A N 1
ATOM 791 C CA . PHE A 1 95 ? 30.568 -3.755 -51.016 1.00 55.25 95 PHE A CA 1
ATOM 792 C C . PHE A 1 95 ? 31.179 -2.649 -50.141 1.00 55.25 95 PHE A C 1
ATOM 794 O O . PHE A 1 95 ? 31.280 -1.496 -50.528 1.00 55.25 95 PHE A O 1
ATOM 801 N N . TRP A 1 96 ? 31.487 -2.979 -48.888 1.00 59.78 96 TRP A N 1
ATOM 802 C CA . TRP A 1 96 ? 32.278 -2.119 -48.011 1.00 59.78 96 TRP A CA 1
ATOM 803 C C . TRP A 1 96 ? 33.103 -2.927 -47.002 1.00 59.78 96 TRP A C 1
ATOM 805 O O . TRP A 1 96 ? 34.259 -2.578 -46.806 1.00 59.78 96 TRP A O 1
ATOM 815 N N . PRO A 1 97 ? 32.611 -4.021 -46.382 1.00 55.59 97 PRO A N 1
ATOM 816 C CA . PRO A 1 97 ? 33.385 -4.725 -45.368 1.00 55.59 97 PRO A CA 1
ATOM 817 C C . PRO A 1 97 ? 34.607 -5.486 -45.895 1.00 55.59 97 PRO A C 1
ATOM 819 O O . PRO A 1 97 ? 35.631 -5.554 -45.228 1.00 55.59 97 PRO A O 1
ATOM 822 N N . GLU A 1 98 ? 34.519 -6.035 -47.106 1.00 54.03 98 GLU A N 1
ATOM 823 C CA . GLU A 1 98 ? 35.527 -6.959 -47.651 1.00 54.03 98 GLU A CA 1
ATOM 824 C C . GLU A 1 98 ? 36.797 -6.256 -48.164 1.00 54.03 98 GLU A C 1
ATOM 826 O O . GLU A 1 98 ? 37.809 -6.908 -48.413 1.00 54.03 98 GLU A O 1
ATOM 831 N N . ALA A 1 99 ? 36.757 -4.926 -48.309 1.00 60.22 99 ALA A N 1
ATOM 832 C CA . ALA A 1 99 ? 37.850 -4.122 -48.856 1.00 60.22 99 ALA A CA 1
ATOM 833 C C . ALA A 1 99 ? 38.813 -3.555 -47.794 1.00 60.22 99 ALA A C 1
ATOM 835 O O . ALA A 1 99 ? 39.880 -3.063 -48.160 1.00 60.22 99 ALA A O 1
ATOM 836 N N . PHE A 1 100 ? 38.464 -3.608 -46.501 1.00 71.25 100 PHE A N 1
ATOM 837 C CA . PHE A 1 100 ? 39.293 -3.057 -45.419 1.00 71.25 100 PHE A CA 1
ATOM 838 C C . PHE A 1 100 ? 39.806 -4.164 -44.502 1.00 71.25 100 PHE A C 1
ATOM 840 O O . PHE A 1 100 ? 39.099 -5.126 -44.214 1.00 71.25 100 PHE A O 1
ATOM 847 N N . SER A 1 101 ? 41.044 -4.023 -44.027 1.00 72.69 101 SER A N 1
ATOM 848 C CA . SER A 1 101 ? 41.643 -5.008 -43.116 1.00 72.69 101 SER A CA 1
ATOM 849 C C . SER A 1 101 ? 41.409 -4.653 -41.645 1.00 72.69 101 SER A C 1
ATOM 851 O O . SER A 1 101 ? 41.396 -5.544 -40.797 1.00 72.69 101 SER A O 1
ATOM 853 N N . ASP A 1 102 ? 41.196 -3.367 -41.339 1.00 83.00 102 ASP A N 1
ATOM 854 C CA . ASP A 1 102 ? 41.004 -2.858 -39.978 1.00 83.00 102 ASP A CA 1
ATOM 855 C C . ASP A 1 102 ? 39.829 -1.863 -39.875 1.00 83.00 102 ASP A C 1
ATOM 857 O O . ASP A 1 102 ? 39.502 -1.125 -40.809 1.00 83.00 102 ASP A O 1
ATOM 861 N N . PHE A 1 103 ? 39.211 -1.799 -38.692 1.00 84.25 103 PHE A N 1
ATOM 862 C CA . PHE A 1 103 ? 38.130 -0.864 -38.379 1.00 84.25 103 PHE A CA 1
ATOM 863 C C . PHE A 1 103 ? 38.576 0.598 -38.493 1.00 84.25 103 PHE A C 1
ATOM 865 O O . PHE A 1 103 ? 37.782 1.458 -38.877 1.00 84.25 103 PHE A O 1
ATOM 872 N N . LEU A 1 104 ? 39.841 0.901 -38.186 1.00 86.00 104 LEU A N 1
ATOM 873 C CA . LEU A 1 104 ? 40.354 2.263 -38.295 1.00 86.00 104 LEU A CA 1
ATOM 874 C C . LEU A 1 104 ? 40.392 2.741 -39.756 1.00 86.00 104 LEU A C 1
ATOM 876 O O . LEU A 1 104 ? 40.035 3.889 -40.027 1.00 86.00 104 LEU A O 1
ATOM 880 N N . GLU A 1 105 ? 40.756 1.865 -40.695 1.00 85.94 105 GLU A N 1
ATOM 881 C CA . GLU A 1 105 ? 40.738 2.158 -42.135 1.00 85.94 105 GLU A CA 1
ATOM 882 C C . GLU A 1 105 ? 39.305 2.382 -42.629 1.00 85.94 105 GLU A C 1
ATOM 884 O O . GLU A 1 105 ? 39.025 3.374 -43.307 1.00 85.94 105 GLU A O 1
ATOM 889 N N . TYR A 1 106 ? 38.375 1.520 -42.201 1.00 86.31 106 TYR A N 1
ATOM 890 C CA . TYR A 1 106 ? 36.945 1.682 -42.463 1.00 86.31 106 TYR A CA 1
ATOM 891 C C . TYR A 1 106 ? 36.431 3.035 -41.951 1.00 86.31 106 TYR A C 1
ATOM 893 O O . TYR A 1 106 ? 35.791 3.794 -42.684 1.00 86.31 106 TYR A O 1
ATOM 901 N N . GLN A 1 107 ? 36.751 3.382 -40.702 1.00 88.12 107 GLN A N 1
ATOM 902 C CA . GLN A 1 107 ? 36.321 4.630 -40.080 1.00 88.12 107 GLN A CA 1
ATOM 903 C C . GLN A 1 107 ? 36.887 5.857 -40.806 1.00 88.12 107 GLN A C 1
ATOM 905 O O . GLN A 1 107 ? 36.174 6.848 -40.996 1.00 88.12 107 GLN A O 1
ATOM 910 N N . GLN A 1 108 ? 38.156 5.810 -41.217 1.00 88.56 108 GLN A N 1
ATOM 911 C CA . GLN A 1 108 ? 38.786 6.876 -41.994 1.00 88.56 108 GLN A CA 1
ATOM 912 C C . GLN A 1 108 ? 38.147 7.012 -43.376 1.00 88.56 108 GLN A C 1
ATOM 914 O O . GLN A 1 108 ? 37.852 8.133 -43.786 1.00 88.56 108 GLN A O 1
ATOM 919 N N . SER A 1 109 ? 37.851 5.897 -44.048 1.00 87.69 109 SER A N 1
ATOM 920 C CA . SER A 1 109 ? 37.180 5.886 -45.351 1.00 87.69 109 SER A CA 1
ATOM 921 C C . SER A 1 109 ? 35.771 6.478 -45.285 1.00 87.69 109 SER A C 1
ATOM 923 O O . SER A 1 109 ? 35.425 7.348 -46.087 1.00 87.69 109 SER A O 1
ATOM 925 N N . VAL A 1 110 ? 34.971 6.094 -44.283 1.00 89.50 110 VAL A N 1
ATOM 926 C CA . VAL A 1 110 ? 33.633 6.667 -44.061 1.00 89.50 110 VAL A CA 1
ATOM 927 C C . VA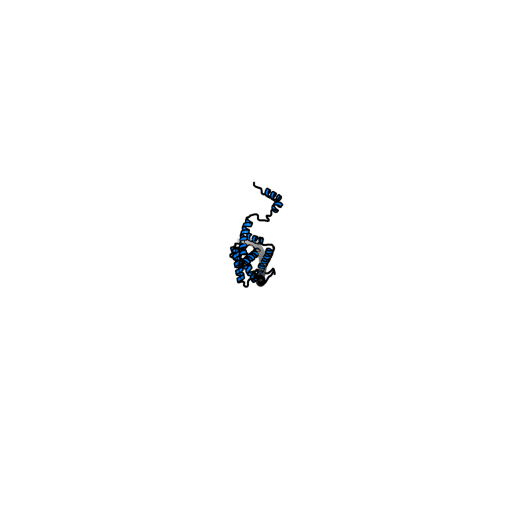L A 1 110 ? 33.731 8.168 -43.790 1.00 89.50 110 VAL A C 1
ATOM 929 O O . VAL A 1 110 ? 33.001 8.957 -44.389 1.00 89.50 110 VAL A O 1
ATOM 932 N N . ARG A 1 111 ? 34.669 8.599 -42.937 1.00 90.31 111 ARG A N 1
ATOM 933 C CA . ARG A 1 111 ? 34.886 10.027 -42.654 1.00 90.31 111 ARG A CA 1
ATOM 934 C C . ARG A 1 111 ? 35.322 10.804 -43.894 1.00 90.31 111 ARG A C 1
ATOM 936 O O . ARG A 1 111 ? 34.813 11.904 -44.107 1.00 90.31 111 ARG A O 1
ATOM 943 N N . ALA A 1 112 ? 36.228 10.254 -44.699 1.00 90.31 112 ALA A N 1
ATOM 944 C CA . ALA A 1 112 ? 36.686 10.864 -45.944 1.00 90.31 112 ALA A CA 1
ATOM 945 C C . ALA A 1 112 ? 35.535 10.997 -46.949 1.00 90.31 112 ALA A C 1
ATOM 947 O O . ALA A 1 112 ? 35.323 12.077 -47.494 1.00 90.31 112 ALA A O 1
ATOM 948 N N . SER A 1 113 ? 34.733 9.943 -47.101 1.00 90.81 113 SER A N 1
ATOM 949 C CA . SER A 1 113 ? 33.557 9.903 -47.975 1.00 90.81 113 SER A CA 1
ATOM 950 C C . SER A 1 113 ? 32.509 10.943 -47.574 1.00 90.81 113 SER A C 1
ATOM 952 O O . SER A 1 113 ? 32.076 11.746 -48.397 1.00 90.81 113 SER A O 1
ATOM 954 N N . VAL A 1 114 ? 32.155 10.996 -46.286 1.00 91.38 114 VAL A N 1
ATOM 955 C CA . VAL A 1 114 ? 31.227 11.999 -45.740 1.00 91.38 114 VAL A CA 1
ATOM 956 C C . VAL A 1 114 ? 31.770 13.415 -45.934 1.00 91.38 114 VAL A C 1
ATOM 958 O O . VAL A 1 114 ? 31.029 14.312 -46.326 1.00 91.38 114 VAL A O 1
ATOM 961 N N . THR A 1 115 ? 33.064 13.631 -45.688 1.00 92.12 115 THR A N 1
ATOM 962 C CA . THR A 1 115 ? 33.689 14.955 -45.844 1.00 92.12 115 THR A CA 1
ATOM 963 C C . THR A 1 115 ? 33.686 15.401 -47.304 1.00 92.12 115 THR A C 1
ATOM 965 O O . THR A 1 115 ? 33.390 16.560 -47.586 1.00 92.12 115 THR A O 1
ATOM 968 N N . LEU A 1 116 ? 33.952 14.482 -48.237 1.00 92.62 116 LEU A N 1
ATOM 969 C CA . LEU A 1 116 ? 33.912 14.753 -49.670 1.00 92.62 116 LEU A CA 1
ATOM 970 C C . LEU A 1 116 ? 32.494 15.126 -50.121 1.00 92.62 116 LEU A C 1
ATOM 972 O O . LEU A 1 116 ? 32.311 16.181 -50.724 1.00 92.62 116 LEU A O 1
ATOM 976 N N . LEU A 1 117 ? 31.478 14.339 -49.760 1.00 92.44 117 LEU A N 1
ATOM 977 C CA . LEU A 1 117 ? 30.079 14.649 -50.087 1.00 92.44 117 LEU A CA 1
ATOM 978 C C . LEU A 1 117 ? 29.614 15.979 -49.472 1.00 92.44 117 LEU A C 1
ATOM 980 O O . LEU A 1 117 ? 28.909 16.753 -50.125 1.00 92.44 117 LEU A O 1
ATOM 984 N N . ALA A 1 118 ? 30.035 16.269 -48.237 1.00 91.62 118 ALA A N 1
ATOM 985 C CA . ALA A 1 118 ? 29.725 17.527 -47.566 1.00 91.62 118 ALA A CA 1
ATOM 986 C C . ALA A 1 118 ? 30.411 18.728 -48.236 1.00 91.62 118 ALA A C 1
ATOM 988 O O . ALA A 1 118 ? 29.810 19.795 -48.335 1.00 91.62 118 ALA A O 1
ATOM 989 N N . SER A 1 119 ? 31.631 18.561 -48.764 1.00 92.69 119 SER A N 1
ATOM 990 C CA . SER A 1 119 ? 32.344 19.629 -49.484 1.00 92.69 119 SER A CA 1
ATOM 991 C C . SER A 1 119 ? 31.614 20.090 -50.753 1.00 92.69 119 SER A C 1
ATOM 993 O O . SER A 1 119 ? 31.656 21.271 -51.092 1.00 92.69 119 SER A O 1
ATOM 995 N N . PHE A 1 120 ? 30.865 19.189 -51.400 1.00 90.19 120 PHE A N 1
ATOM 996 C CA . PHE A 1 120 ? 29.996 19.497 -52.540 1.00 90.19 120 PHE A CA 1
ATOM 997 C C . PHE A 1 120 ? 28.564 19.881 -52.138 1.00 90.19 120 PHE A C 1
ATOM 999 O O . PHE A 1 120 ? 27.708 20.041 -53.008 1.00 90.19 120 PHE A O 1
ATOM 1006 N N . SER A 1 121 ? 28.289 20.041 -50.837 1.00 89.88 121 SER A N 1
ATOM 1007 C CA . SER A 1 121 ? 26.959 20.358 -50.294 1.00 89.88 121 SER A CA 1
ATOM 1008 C C . SER A 1 121 ? 25.864 19.356 -50.702 1.00 89.88 121 SER A C 1
ATOM 1010 O O . SER A 1 121 ? 24.688 19.712 -50.767 1.00 89.88 121 SER A O 1
ATOM 1012 N N . LEU A 1 122 ? 26.240 18.100 -50.981 1.00 88.50 122 LEU A N 1
ATOM 1013 C CA . LEU A 1 122 ? 25.293 17.015 -51.274 1.00 88.50 122 LEU A CA 1
ATOM 1014 C C . LEU A 1 122 ? 24.681 16.437 -49.992 1.00 88.50 122 LEU A C 1
ATOM 1016 O O . LEU A 1 122 ? 23.549 15.959 -50.004 1.00 88.50 122 LEU A O 1
ATOM 1020 N N . ILE A 1 123 ? 25.425 16.513 -48.888 1.00 91.44 123 ILE A N 1
ATOM 1021 C CA . ILE A 1 123 ? 24.975 16.152 -47.543 1.00 91.44 123 ILE A CA 1
ATOM 1022 C C . ILE A 1 123 ? 25.396 17.232 -46.549 1.00 91.44 123 ILE A C 1
ATOM 1024 O O . ILE A 1 123 ? 26.395 17.925 -46.751 1.00 91.44 123 ILE A O 1
ATOM 1028 N N . THR A 1 124 ? 24.669 17.335 -45.448 1.00 88.31 124 THR A N 1
ATOM 1029 C CA . THR A 1 124 ? 25.050 18.117 -44.275 1.00 88.31 124 THR A CA 1
ATOM 1030 C C . THR A 1 124 ? 25.433 17.173 -43.145 1.00 88.31 124 THR A C 1
ATOM 1032 O O . THR A 1 124 ? 24.859 16.095 -42.985 1.00 88.31 124 THR A O 1
ATOM 1035 N N . ARG A 1 125 ? 26.447 17.564 -42.373 1.00 85.31 125 ARG A N 1
ATOM 1036 C CA . ARG A 1 125 ? 26.886 16.836 -41.184 1.00 85.31 125 ARG A CA 1
ATOM 1037 C C . ARG A 1 125 ? 26.560 17.679 -39.965 1.00 85.31 125 ARG A C 1
ATOM 1039 O O . ARG A 1 125 ? 27.115 18.768 -39.826 1.00 85.31 125 ARG A O 1
ATOM 1046 N N . ASP A 1 126 ? 25.724 17.150 -39.087 1.00 81.88 126 ASP A N 1
ATOM 1047 C CA . ASP A 1 126 ? 25.382 17.836 -37.845 1.00 81.88 126 ASP A CA 1
ATOM 1048 C C . ASP A 1 126 ? 26.430 17.553 -36.757 1.00 81.88 126 ASP A C 1
ATOM 1050 O O . ASP A 1 126 ? 27.244 16.621 -36.855 1.00 81.88 126 ASP A O 1
ATOM 1054 N N . SER A 1 127 ? 26.415 18.367 -35.697 1.00 70.94 127 SER A N 1
ATOM 1055 C CA . SER A 1 127 ? 27.303 18.228 -34.531 1.00 70.94 127 SER A CA 1
ATOM 1056 C C . SER A 1 127 ? 27.195 16.860 -33.856 1.00 70.94 127 SER A C 1
ATOM 1058 O O . SER A 1 127 ? 28.179 16.368 -33.304 1.00 70.94 127 SER A O 1
ATOM 1060 N N . ASP A 1 128 ? 26.033 16.218 -33.976 1.00 65.88 128 ASP A N 1
ATOM 1061 C CA . ASP A 1 128 ? 25.649 15.026 -33.215 1.00 65.88 128 ASP A CA 1
ATOM 1062 C C . ASP A 1 128 ? 25.992 13.719 -33.954 1.00 65.88 128 ASP A C 1
ATOM 1064 O O . ASP A 1 128 ? 25.485 12.644 -33.641 1.00 65.88 128 ASP A O 1
ATOM 1068 N N . ALA A 1 129 ? 26.894 13.801 -34.941 1.00 79.75 129 ALA A N 1
ATOM 1069 C CA . ALA A 1 129 ? 27.299 12.689 -35.800 1.00 79.75 129 ALA A CA 1
ATOM 1070 C C . ALA A 1 129 ? 26.137 12.069 -36.605 1.00 79.75 129 ALA A C 1
ATOM 1072 O O . ALA A 1 129 ? 26.163 10.874 -36.912 1.00 79.75 129 ALA A O 1
ATOM 1073 N N . SER A 1 130 ? 25.154 12.888 -36.984 1.00 89.38 130 SER A N 1
ATOM 1074 C CA . SER A 1 130 ? 24.130 12.571 -37.980 1.00 89.38 130 SER A CA 1
ATOM 1075 C C . SER A 1 130 ? 24.453 13.171 -39.351 1.00 89.38 130 SER A C 1
ATOM 1077 O O . SER A 1 130 ? 25.183 14.160 -39.472 1.00 89.38 130 SER A O 1
ATOM 1079 N N . LEU A 1 131 ? 23.927 12.527 -40.391 1.00 90.69 131 LEU A N 1
ATOM 1080 C CA . LEU A 1 131 ? 23.953 12.972 -41.778 1.00 90.69 131 LEU A CA 1
ATOM 1081 C C . LEU A 1 131 ? 22.541 13.354 -42.201 1.00 90.69 131 LEU A C 1
ATOM 1083 O O . LEU A 1 131 ? 21.602 12.587 -41.983 1.00 90.69 131 LEU A O 1
ATOM 1087 N N . SER A 1 132 ? 22.422 14.487 -42.873 1.00 91.94 132 SER A N 1
ATOM 1088 C CA . SER A 1 132 ? 21.150 14.983 -43.382 1.00 91.94 132 SER A CA 1
ATOM 1089 C C . SER A 1 132 ? 21.307 15.408 -44.843 1.00 91.94 132 SER A C 1
ATOM 1091 O O . SER A 1 132 ? 22.400 15.688 -45.336 1.00 91.94 132 SER A O 1
ATOM 1093 N N . PHE A 1 133 ? 20.200 15.399 -45.566 1.00 90.12 133 PHE A N 1
ATOM 1094 C CA . PHE A 1 133 ? 20.070 15.777 -46.960 1.00 90.12 133 PHE A CA 1
ATOM 1095 C C . PHE A 1 133 ? 19.102 16.938 -47.057 1.00 90.12 133 PHE A C 1
ATOM 1097 O O . PHE A 1 133 ? 18.064 16.973 -46.395 1.00 90.12 133 PHE A O 1
ATOM 1104 N N . HIS A 1 134 ? 19.364 17.834 -48.000 1.00 88.19 134 HIS A N 1
ATOM 1105 C CA . HIS A 1 134 ? 18.282 18.671 -48.485 1.00 88.19 134 HIS A CA 1
ATOM 1106 C C . HIS A 1 134 ? 17.245 17.772 -49.198 1.00 88.19 134 HIS A C 1
ATOM 1108 O O . HIS A 1 134 ? 17.652 16.979 -50.053 1.00 88.19 134 HIS A O 1
ATOM 1114 N N . PRO A 1 135 ? 15.927 17.893 -48.934 1.00 87.19 135 PRO A N 1
ATOM 1115 C CA . PRO A 1 135 ? 14.909 17.001 -49.506 1.00 87.19 135 PRO A CA 1
ATOM 1116 C C . PRO A 1 135 ? 14.984 16.865 -51.035 1.00 87.19 135 PRO A C 1
ATOM 1118 O O . PRO A 1 135 ? 14.922 15.768 -51.574 1.00 87.19 135 PRO A O 1
ATOM 1121 N N . LEU A 1 136 ? 15.246 17.972 -51.737 1.00 86.25 136 LEU A N 1
ATOM 1122 C CA . LEU A 1 136 ? 15.414 17.953 -53.196 1.00 86.25 136 LEU A CA 1
ATOM 1123 C C . LEU A 1 136 ? 16.662 17.192 -53.673 1.00 86.25 136 LEU A C 1
ATOM 1125 O O . LEU A 1 136 ? 16.624 16.593 -54.744 1.00 86.25 136 LEU A O 1
ATOM 1129 N N . VAL A 1 137 ? 17.757 17.214 -52.904 1.00 88.12 137 VAL A N 1
ATOM 1130 C CA . VAL A 1 137 ? 18.967 16.431 -53.215 1.00 88.12 137 VAL A CA 1
ATOM 1131 C C . VAL A 1 137 ? 18.690 14.950 -52.965 1.00 88.12 137 VAL A C 1
ATOM 1133 O O . VAL A 1 137 ? 19.110 14.105 -53.750 1.00 88.12 137 VAL A O 1
ATOM 1136 N N . HIS A 1 138 ? 17.944 14.635 -51.903 1.00 89.88 138 HIS A N 1
ATOM 1137 C CA . HIS A 1 138 ? 17.522 13.273 -51.569 1.00 89.88 138 HIS A CA 1
ATOM 1138 C C . HIS A 1 138 ? 16.649 12.646 -52.663 1.00 89.88 138 HIS A C 1
ATOM 1140 O O . HIS A 1 138 ? 16.908 11.508 -53.058 1.00 89.88 138 HIS A O 1
ATOM 1146 N N . ASP A 1 139 ? 15.671 13.392 -53.186 1.00 86.19 139 ASP A N 1
ATOM 1147 C CA . ASP A 1 139 ? 14.840 12.975 -54.325 1.00 86.19 139 ASP A CA 1
ATOM 1148 C C . ASP A 1 139 ? 15.676 12.808 -55.599 1.00 86.19 139 ASP A C 1
ATOM 1150 O O . ASP A 1 139 ? 15.679 11.737 -56.208 1.00 86.19 139 ASP A O 1
ATOM 1154 N N . TRP A 1 140 ? 16.478 13.821 -55.941 1.00 88.81 140 TRP A N 1
ATOM 1155 C CA . TRP A 1 140 ? 17.344 13.794 -57.121 1.00 88.81 140 TRP A CA 1
ATOM 1156 C C . TRP A 1 140 ? 18.288 12.587 -57.142 1.00 88.81 140 TRP A C 1
ATOM 1158 O O . TRP A 1 140 ? 18.483 11.958 -58.185 1.00 88.81 140 TRP A O 1
ATOM 1168 N N . CYS A 1 141 ? 18.872 12.236 -55.993 1.00 88.00 141 CYS A N 1
ATOM 1169 C CA . CYS A 1 141 ? 19.781 11.104 -55.920 1.00 88.00 141 CYS A CA 1
ATOM 1170 C C . CYS A 1 141 ? 19.102 9.775 -56.260 1.00 88.00 141 CYS A C 1
ATOM 1172 O O . CYS A 1 141 ? 19.771 8.902 -56.806 1.00 88.00 141 CYS A O 1
ATOM 1174 N N . ARG A 1 142 ? 17.803 9.610 -55.974 1.00 86.25 142 ARG A N 1
ATOM 1175 C CA . ARG A 1 142 ? 17.042 8.435 -56.423 1.00 86.25 142 ARG A CA 1
ATOM 1176 C C . ARG A 1 142 ? 16.733 8.514 -57.910 1.00 86.25 142 ARG A C 1
ATOM 1178 O O . ARG A 1 142 ? 16.967 7.544 -58.627 1.00 86.25 142 ARG A O 1
ATOM 1185 N N . ASP A 1 143 ? 16.267 9.671 -58.364 1.00 86.31 143 ASP A N 1
ATOM 1186 C CA . ASP A 1 143 ? 15.790 9.876 -59.733 1.00 86.31 143 ASP A CA 1
ATOM 1187 C C . ASP A 1 143 ? 16.887 9.703 -60.793 1.00 86.31 143 ASP A C 1
ATOM 1189 O O . ASP A 1 143 ? 16.598 9.316 -61.925 1.00 86.31 143 ASP A O 1
ATOM 1193 N N . ARG A 1 144 ? 18.158 9.943 -60.442 1.00 85.94 144 ARG A N 1
ATOM 1194 C CA . ARG A 1 144 ? 19.296 9.722 -61.355 1.00 85.94 144 ARG A CA 1
ATOM 1195 C C . ARG A 1 144 ? 19.667 8.249 -61.560 1.00 85.94 144 ARG A C 1
ATOM 1197 O O . ARG A 1 144 ? 20.412 7.949 -62.488 1.00 85.94 144 ARG A O 1
ATOM 1204 N N . MET A 1 145 ? 19.220 7.348 -60.684 1.00 85.38 145 MET A N 1
ATOM 1205 C CA . MET A 1 145 ? 19.576 5.926 -60.731 1.00 85.38 145 MET A CA 1
ATOM 1206 C C . MET A 1 145 ? 18.587 5.135 -61.591 1.00 85.38 145 MET A C 1
ATOM 1208 O O . MET A 1 145 ? 17.377 5.363 -61.522 1.00 85.38 145 MET A O 1
ATOM 1212 N N . SER A 1 146 ? 19.089 4.153 -62.348 1.00 89.75 146 SER A N 1
ATOM 1213 C CA . SER A 1 146 ? 18.233 3.192 -63.053 1.00 89.75 146 SER A CA 1
ATOM 1214 C C . SER A 1 146 ? 17.439 2.332 -62.059 1.00 89.75 146 SER A C 1
ATOM 1216 O O . SER A 1 146 ? 17.849 2.164 -60.911 1.00 89.75 146 SER A O 1
ATOM 1218 N N . GLU A 1 147 ? 16.319 1.736 -62.479 1.00 87.31 147 GLU A N 1
ATOM 1219 C CA . GLU A 1 147 ? 15.524 0.863 -61.596 1.00 87.31 147 GLU A CA 1
ATOM 1220 C C . GLU A 1 147 ? 16.346 -0.311 -61.024 1.00 87.31 147 GLU A C 1
ATOM 1222 O O . GLU A 1 147 ? 16.149 -0.708 -59.873 1.00 87.31 147 GLU A O 1
ATOM 1227 N N . VAL A 1 148 ? 17.314 -0.821 -61.795 1.00 88.19 148 VAL A N 1
ATOM 1228 C CA . VAL A 1 148 ? 18.227 -1.896 -61.376 1.00 88.19 148 VAL A CA 1
ATOM 1229 C C . VAL A 1 148 ? 19.183 -1.404 -60.283 1.00 88.19 148 VAL A C 1
ATOM 1231 O O . VAL A 1 148 ? 19.326 -2.053 -59.243 1.00 88.19 148 VAL A O 1
ATOM 1234 N N . ASP A 1 149 ? 19.778 -0.222 -60.465 1.00 87.12 149 ASP A N 1
ATOM 1235 C CA . ASP A 1 149 ? 20.700 0.376 -59.490 1.00 87.12 149 ASP A CA 1
ATOM 1236 C C . ASP A 1 149 ? 19.980 0.796 -58.209 1.00 87.12 149 ASP A C 1
ATOM 1238 O O . ASP A 1 149 ? 20.518 0.648 -57.107 1.00 87.12 149 ASP A O 1
ATOM 1242 N N . GLN A 1 150 ? 18.736 1.266 -58.337 1.00 89.56 150 GLN A N 1
ATOM 1243 C CA . GLN A 1 150 ? 17.881 1.554 -57.193 1.00 89.56 150 GLN A CA 1
ATOM 1244 C C . GLN A 1 150 ? 17.585 0.285 -56.395 1.00 89.56 150 GLN A C 1
ATOM 1246 O O . GLN A 1 150 ? 17.637 0.309 -55.166 1.00 89.56 150 GLN A O 1
ATOM 1251 N N . GLN A 1 151 ? 17.288 -0.834 -57.063 1.00 88.19 151 GLN A N 1
ATOM 1252 C CA . GLN A 1 151 ? 17.025 -2.098 -56.379 1.00 88.19 151 GLN A CA 1
ATOM 1253 C C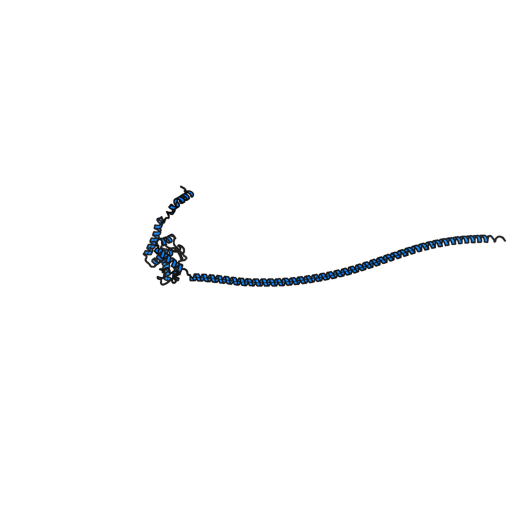 . GLN A 1 151 ? 18.272 -2.612 -55.647 1.00 88.19 151 GLN A C 1
ATOM 1255 O O . GLN A 1 151 ? 18.167 -3.004 -54.484 1.00 88.19 151 GLN A O 1
ATOM 1260 N N . SER A 1 152 ? 19.440 -2.563 -56.291 1.00 86.62 152 SER A N 1
ATOM 1261 C CA . SER A 1 152 ? 20.720 -2.947 -55.680 1.00 86.62 152 SER A CA 1
ATOM 1262 C C . SER A 1 152 ? 21.058 -2.072 -54.466 1.00 86.62 152 SER A C 1
ATOM 1264 O O . SER A 1 152 ? 21.329 -2.563 -53.369 1.00 86.62 152 SER A O 1
ATOM 1266 N N . SER A 1 153 ? 20.944 -0.753 -54.612 1.00 87.31 153 SER A N 1
ATOM 1267 C CA . SER A 1 153 ? 21.246 0.201 -53.540 1.00 87.31 153 SER A CA 1
ATOM 1268 C C . SER A 1 153 ? 20.253 0.116 -52.377 1.00 87.31 153 SER A C 1
ATOM 1270 O O . SER A 1 153 ? 20.663 0.193 -51.221 1.00 87.31 153 SER A O 1
ATOM 1272 N N . ARG A 1 154 ? 18.974 -0.172 -52.651 1.00 88.81 154 ARG A N 1
ATOM 1273 C CA . ARG A 1 154 ? 17.966 -0.449 -51.618 1.00 88.81 154 ARG A CA 1
ATOM 1274 C C . ARG A 1 154 ? 18.284 -1.716 -50.827 1.00 88.81 154 ARG A C 1
ATOM 1276 O O . ARG A 1 154 ? 18.172 -1.698 -49.605 1.00 88.81 154 ARG A O 1
ATOM 1283 N N . ARG A 1 155 ? 18.684 -2.807 -51.493 1.00 86.19 155 ARG A N 1
ATOM 1284 C CA . ARG A 1 155 ? 19.082 -4.052 -50.806 1.00 86.19 155 ARG A CA 1
ATOM 1285 C C . ARG A 1 155 ? 20.270 -3.814 -49.879 1.00 86.19 155 ARG A C 1
ATOM 1287 O O . ARG A 1 155 ? 20.209 -4.196 -48.714 1.00 86.19 155 ARG A O 1
ATOM 1294 N N . ARG A 1 156 ? 21.286 -3.086 -50.354 1.00 85.38 156 ARG A N 1
ATOM 1295 C CA . ARG A 1 156 ? 22.449 -2.690 -49.544 1.00 85.38 156 ARG A CA 1
ATOM 1296 C C . ARG A 1 156 ? 22.061 -1.814 -48.352 1.00 85.38 156 ARG A C 1
ATOM 1298 O O . ARG A 1 156 ? 22.543 -2.056 -47.251 1.00 85.38 156 ARG A O 1
ATOM 1305 N N . ALA A 1 157 ? 21.150 -0.857 -48.534 1.00 88.88 157 ALA A N 1
ATOM 1306 C CA . ALA A 1 157 ? 20.649 -0.018 -47.445 1.00 88.88 157 ALA A CA 1
ATOM 1307 C C . ALA A 1 157 ? 19.901 -0.825 -46.368 1.00 88.88 157 ALA A C 1
ATOM 1309 O O . ALA A 1 157 ? 20.106 -0.611 -45.172 1.00 88.88 157 ALA A O 1
ATOM 1310 N N . VAL A 1 158 ? 19.066 -1.785 -46.769 1.00 87.31 158 VAL A N 1
ATOM 1311 C CA . VAL A 1 158 ? 18.366 -2.670 -45.823 1.00 87.31 158 VAL A CA 1
ATOM 1312 C C . VAL A 1 158 ? 19.349 -3.590 -45.099 1.00 87.31 158 VAL A C 1
ATOM 1314 O O . VAL A 1 158 ? 19.262 -3.722 -43.881 1.00 87.31 158 VAL A O 1
ATOM 1317 N N . SER A 1 159 ? 20.311 -4.174 -45.819 1.00 84.31 159 SER A N 1
ATOM 1318 C CA . SER A 1 159 ? 21.354 -5.021 -45.228 1.00 84.31 159 SER A CA 1
ATOM 1319 C C . SER A 1 159 ? 22.186 -4.248 -44.198 1.00 84.31 159 SER A C 1
ATOM 1321 O O . SER A 1 159 ? 22.367 -4.703 -43.070 1.00 84.31 159 SER A O 1
ATOM 1323 N N . LEU A 1 160 ? 22.600 -3.018 -44.521 1.00 85.88 160 LEU A N 1
ATOM 1324 C CA . LEU A 1 160 ? 23.341 -2.163 -43.594 1.00 85.88 160 LEU A CA 1
ATOM 1325 C C . LEU A 1 160 ? 22.524 -1.828 -42.336 1.00 85.88 160 LEU A C 1
ATOM 1327 O O . LEU A 1 160 ? 23.054 -1.904 -41.229 1.00 85.88 160 LEU A O 1
ATOM 1331 N N . LEU A 1 161 ? 21.232 -1.508 -42.483 1.00 86.31 161 LEU A N 1
ATOM 1332 C CA . LEU A 1 161 ? 20.345 -1.272 -41.337 1.00 86.31 161 LEU A CA 1
ATOM 1333 C C . LEU A 1 161 ? 20.227 -2.507 -40.450 1.00 86.31 161 LEU A C 1
ATOM 1335 O O . LEU A 1 161 ? 20.392 -2.398 -39.237 1.00 86.31 161 LEU A O 1
ATOM 1339 N N . ALA A 1 162 ? 19.971 -3.672 -41.046 1.00 83.31 162 ALA A N 1
ATOM 1340 C CA . ALA A 1 162 ? 19.783 -4.920 -40.313 1.00 83.31 162 ALA A CA 1
ATOM 1341 C C . ALA A 1 162 ? 21.004 -5.279 -39.455 1.00 83.31 162 ALA A C 1
ATOM 1343 O O . ALA A 1 162 ? 20.844 -5.766 -38.338 1.00 83.31 162 ALA A O 1
ATOM 1344 N N . ARG A 1 163 ? 22.208 -4.979 -39.954 1.00 81.88 163 ARG A N 1
ATOM 1345 C CA . ARG A 1 163 ? 23.478 -5.183 -39.243 1.00 81.88 163 ARG A CA 1
ATOM 1346 C C . ARG A 1 163 ? 23.785 -4.095 -38.228 1.00 81.88 163 ARG A C 1
ATOM 1348 O O . ARG A 1 163 ? 24.514 -4.334 -37.280 1.00 81.88 163 ARG A O 1
ATOM 1355 N N . SER A 1 164 ? 23.268 -2.887 -38.409 1.00 85.69 164 SER A N 1
ATOM 1356 C CA . SER A 1 164 ? 23.517 -1.789 -37.470 1.00 85.69 164 SER A CA 1
ATOM 1357 C C . SER A 1 164 ? 22.830 -1.968 -36.111 1.00 85.69 164 SER A C 1
ATOM 1359 O O . SER A 1 164 ? 23.234 -1.331 -35.131 1.00 85.69 164 SER A O 1
ATOM 1361 N N . VAL A 1 165 ? 21.797 -2.815 -36.069 1.00 82.94 165 VAL A N 1
ATOM 1362 C CA . VAL A 1 165 ? 21.052 -3.166 -34.861 1.00 82.94 165 VAL A CA 1
ATOM 1363 C C . VAL A 1 165 ? 21.802 -4.271 -34.127 1.00 82.94 165 VAL A C 1
ATOM 1365 O O . VAL A 1 165 ? 22.016 -5.352 -34.667 1.00 82.94 165 VAL A O 1
ATOM 1368 N N . ASP A 1 166 ? 22.195 -3.988 -32.889 1.00 76.56 166 ASP A N 1
ATOM 1369 C CA . ASP A 1 166 ? 22.728 -4.990 -31.971 1.00 76.56 166 ASP A CA 1
ATOM 1370 C C . ASP A 1 166 ? 21.556 -5.778 -31.367 1.00 76.56 166 ASP A C 1
ATOM 1372 O O . ASP A 1 166 ? 20.921 -5.351 -30.398 1.00 76.56 166 ASP A O 1
ATOM 1376 N N . TRP A 1 167 ? 21.198 -6.885 -32.018 1.00 70.75 167 TRP A N 1
ATOM 1377 C CA . TRP A 1 167 ? 20.087 -7.737 -31.595 1.00 70.75 167 TRP A CA 1
ATOM 1378 C C . TRP A 1 167 ? 20.362 -8.409 -30.244 1.00 70.75 167 TRP A C 1
ATOM 1380 O O . TRP A 1 167 ? 19.438 -8.548 -29.445 1.00 70.75 167 TRP A O 1
ATOM 1390 N N . GLU A 1 168 ? 21.620 -8.738 -29.939 1.00 72.75 168 GLU A N 1
ATOM 1391 C CA . GLU A 1 168 ? 22.007 -9.343 -28.660 1.00 72.75 168 GLU A CA 1
ATOM 1392 C C . GLU A 1 168 ? 21.853 -8.357 -27.502 1.00 72.75 168 GLU A C 1
ATOM 1394 O O . GLU A 1 168 ? 21.305 -8.701 -26.452 1.00 72.75 168 GLU A O 1
ATOM 1399 N N . GLU A 1 169 ? 22.283 -7.105 -27.686 1.00 76.25 169 GLU A N 1
ATOM 1400 C CA . GLU A 1 169 ? 22.110 -6.075 -26.667 1.00 76.25 169 GLU A CA 1
ATOM 1401 C C . GLU A 1 169 ? 20.627 -5.745 -26.438 1.00 76.25 169 GLU A C 1
ATOM 1403 O O . GLU A 1 169 ? 20.210 -5.566 -25.291 1.00 76.25 169 GLU A O 1
ATOM 1408 N N . GLN A 1 170 ? 19.819 -5.693 -27.500 1.00 74.94 170 GLN A N 1
ATOM 1409 C CA . GLN A 1 170 ? 18.376 -5.457 -27.384 1.00 74.94 170 GLN A CA 1
ATOM 1410 C C . GLN A 1 170 ? 17.666 -6.605 -26.662 1.00 74.94 170 GLN A C 1
ATOM 1412 O O . GLN A 1 170 ? 16.867 -6.359 -25.757 1.00 74.94 170 GLN A O 1
ATOM 1417 N N . GLU A 1 171 ? 17.992 -7.855 -26.992 1.00 78.19 171 GLU A N 1
ATOM 1418 C CA . GLU A 1 171 ? 17.457 -9.014 -26.281 1.00 78.19 171 GLU A CA 1
ATOM 1419 C C . GLU A 1 171 ? 17.900 -9.047 -24.819 1.00 78.19 171 GLU A C 1
ATOM 1421 O O . GLU A 1 171 ? 17.086 -9.324 -23.940 1.00 78.19 171 GLU A O 1
ATOM 1426 N N . ARG A 1 172 ? 19.170 -8.738 -24.532 1.00 80.19 172 ARG A N 1
ATOM 1427 C CA . ARG A 1 172 ? 19.684 -8.669 -23.160 1.00 80.19 172 ARG A CA 1
ATOM 1428 C C . ARG A 1 172 ? 18.940 -7.613 -22.347 1.00 80.19 172 ARG A C 1
ATOM 1430 O O . ARG A 1 172 ? 18.505 -7.914 -21.241 1.00 80.19 172 ARG A O 1
ATOM 1437 N N . ARG A 1 173 ? 18.740 -6.412 -22.899 1.00 85.75 173 ARG A N 1
ATOM 1438 C CA . ARG A 1 173 ? 17.974 -5.339 -22.242 1.00 85.75 173 ARG A CA 1
ATOM 1439 C C . ARG A 1 173 ? 16.528 -5.756 -21.983 1.00 85.75 173 ARG A C 1
ATOM 1441 O O . ARG A 1 173 ? 16.040 -5.562 -20.877 1.00 85.75 173 ARG A O 1
ATOM 1448 N N . ALA A 1 174 ? 15.875 -6.383 -22.961 1.00 83.38 174 ALA A N 1
ATOM 1449 C CA . ALA A 1 174 ? 14.513 -6.883 -22.796 1.00 83.38 174 ALA A CA 1
ATOM 1450 C C . ALA A 1 174 ? 14.420 -7.980 -21.718 1.00 83.38 174 ALA A C 1
ATOM 1452 O O . ALA A 1 174 ? 13.482 -7.987 -20.923 1.00 83.38 174 ALA A O 1
ATOM 1453 N N . ARG A 1 175 ? 15.403 -8.890 -21.653 1.00 89.94 175 ARG A N 1
ATOM 1454 C CA . ARG A 1 175 ? 15.481 -9.925 -20.608 1.00 89.94 175 ARG A CA 1
ATOM 1455 C C . ARG A 1 175 ? 15.713 -9.315 -19.226 1.00 89.94 175 ARG A C 1
ATOM 1457 O O . ARG A 1 175 ? 15.018 -9.684 -18.289 1.00 89.94 175 ARG A O 1
ATOM 1464 N N . GLU A 1 176 ? 16.636 -8.365 -19.102 1.00 91.31 176 GLU A N 1
ATOM 1465 C CA . GLU A 1 176 ? 16.909 -7.658 -17.844 1.00 91.31 176 GLU A CA 1
ATOM 1466 C C . GLU A 1 176 ? 15.686 -6.880 -17.346 1.00 91.31 176 GLU A C 1
ATOM 1468 O O . GLU A 1 176 ? 15.378 -6.918 -16.157 1.00 91.31 176 GLU A O 1
ATOM 1473 N N . GLU A 1 177 ? 14.954 -6.222 -18.245 1.00 92.44 177 GLU A N 1
ATOM 1474 C CA . GLU A 1 177 ? 13.711 -5.523 -17.912 1.00 92.44 177 GLU A CA 1
ATOM 1475 C C . GLU A 1 177 ? 12.630 -6.502 -17.434 1.00 92.44 177 GLU A C 1
ATOM 1477 O O . GLU A 1 177 ? 12.012 -6.277 -16.393 1.00 92.44 177 GLU A O 1
ATOM 1482 N N . GLN A 1 178 ? 12.450 -7.632 -18.125 1.00 89.25 178 GLN A N 1
ATOM 1483 C CA . GLN A 1 178 ? 11.520 -8.680 -17.693 1.00 89.25 178 GLN A CA 1
ATOM 1484 C C . GLN A 1 178 ? 11.902 -9.281 -16.337 1.00 89.25 178 GLN A C 1
ATOM 1486 O O . GLN A 1 178 ? 11.032 -9.477 -15.488 1.00 89.25 178 GLN A O 1
ATOM 1491 N N . GLU A 1 179 ? 13.187 -9.548 -16.102 1.00 92.81 179 GLU A N 1
ATOM 1492 C CA . GLU A 1 179 ? 13.668 -10.028 -14.807 1.00 92.81 179 GLU A CA 1
ATOM 1493 C C . GLU A 1 179 ? 13.474 -8.988 -13.702 1.00 92.81 179 GLU A C 1
ATOM 1495 O O . GLU A 1 179 ? 13.090 -9.352 -12.592 1.00 92.81 179 GLU A O 1
ATOM 1500 N N . SER A 1 180 ? 13.713 -7.705 -13.985 1.00 94.56 180 SER A N 1
ATOM 1501 C CA . SER A 1 180 ? 13.491 -6.615 -13.031 1.00 94.56 180 SER A CA 1
ATOM 1502 C C . SER A 1 180 ? 12.020 -6.521 -12.644 1.00 94.56 180 SER A C 1
ATOM 1504 O O . SER A 1 180 ? 11.701 -6.497 -11.459 1.00 94.56 180 SER A O 1
ATOM 1506 N N . LEU A 1 181 ? 11.118 -6.549 -13.628 1.00 95.44 181 LEU A N 1
ATOM 1507 C CA . LEU A 1 181 ? 9.676 -6.534 -13.388 1.00 95.44 181 LEU A CA 1
ATOM 1508 C C . LEU A 1 181 ? 9.230 -7.759 -12.583 1.00 95.44 181 LEU A C 1
ATOM 1510 O O . LEU A 1 181 ? 8.491 -7.614 -11.613 1.00 95.44 181 LEU A O 1
ATOM 1514 N N . ALA A 1 182 ? 9.727 -8.952 -12.918 1.00 93.75 182 ALA A N 1
ATOM 1515 C CA . ALA A 1 182 ? 9.419 -10.168 -12.168 1.00 93.75 182 ALA A CA 1
ATOM 1516 C C . ALA A 1 182 ? 9.917 -10.097 -10.713 1.00 93.75 182 ALA A C 1
ATOM 1518 O O . ALA A 1 182 ? 9.211 -10.520 -9.795 1.00 93.75 182 ALA A O 1
ATOM 1519 N N . ARG A 1 183 ? 11.111 -9.531 -10.480 1.00 94.00 183 ARG A N 1
ATOM 1520 C CA . ARG A 1 183 ? 11.649 -9.305 -9.129 1.00 94.00 183 ARG A CA 1
ATOM 1521 C C . ARG A 1 183 ? 10.805 -8.299 -8.357 1.00 94.00 183 ARG A C 1
ATOM 1523 O O . ARG A 1 183 ? 10.437 -8.590 -7.225 1.00 94.00 183 ARG A O 1
ATOM 1530 N N . GLU A 1 184 ? 10.438 -7.175 -8.965 1.00 94.56 184 GLU A N 1
ATOM 1531 C CA . GLU A 1 184 ? 9.559 -6.181 -8.340 1.00 94.56 184 GLU A CA 1
ATOM 1532 C C . GLU A 1 184 ? 8.183 -6.764 -7.999 1.00 94.56 184 GLU A C 1
ATOM 1534 O O . GLU A 1 184 ? 7.642 -6.503 -6.924 1.00 94.56 184 GLU A O 1
ATOM 1539 N N . GLU A 1 185 ? 7.598 -7.576 -8.881 1.00 93.62 185 GLU A N 1
ATOM 1540 C CA . GLU A 1 185 ? 6.332 -8.259 -8.611 1.00 93.62 185 GLU A CA 1
ATOM 1541 C C . GLU A 1 185 ? 6.460 -9.259 -7.462 1.00 93.62 185 GLU A C 1
ATOM 1543 O O . GLU A 1 185 ? 5.596 -9.303 -6.578 1.00 93.62 185 GLU A O 1
ATOM 1548 N N . GLN A 1 186 ? 7.548 -10.029 -7.432 1.00 93.12 186 GLN A N 1
ATOM 1549 C CA . GLN A 1 186 ? 7.826 -10.966 -6.352 1.00 93.12 186 GLN A CA 1
ATOM 1550 C C . GLN A 1 186 ? 8.047 -10.234 -5.021 1.00 93.12 186 GLN A C 1
ATOM 1552 O O . GLN A 1 186 ? 7.485 -10.636 -4.001 1.00 93.12 186 GLN A O 1
ATOM 1557 N N . GLU A 1 187 ? 8.789 -9.128 -5.019 1.00 94.31 187 GLU A N 1
ATOM 1558 C CA . GLU A 1 187 ? 8.981 -8.277 -3.846 1.00 94.31 187 GLU A CA 1
ATOM 1559 C C . GLU A 1 187 ? 7.648 -7.711 -3.353 1.00 94.31 187 GLU A C 1
ATOM 1561 O O . GLU A 1 187 ? 7.304 -7.920 -2.189 1.00 94.31 187 GLU A O 1
ATOM 1566 N N . ARG A 1 188 ? 6.830 -7.127 -4.239 1.00 95.06 188 ARG A N 1
ATOM 1567 C CA . ARG A 1 188 ? 5.479 -6.637 -3.907 1.00 95.06 188 ARG A CA 1
ATOM 1568 C C . ARG A 1 188 ? 4.589 -7.737 -3.343 1.00 95.06 188 ARG A C 1
ATOM 1570 O O . ARG A 1 188 ? 3.816 -7.489 -2.419 1.00 95.06 188 ARG A O 1
ATOM 1577 N N . PHE A 1 189 ? 4.672 -8.950 -3.885 1.00 95.25 189 PHE A N 1
ATOM 1578 C CA . PHE A 1 189 ? 3.933 -10.093 -3.360 1.00 95.25 189 PHE A CA 1
ATOM 1579 C C . PHE A 1 189 ? 4.392 -10.444 -1.940 1.00 95.25 189 PHE A C 1
ATOM 1581 O O . PHE A 1 189 ? 3.559 -10.597 -1.044 1.00 95.25 189 PHE A O 1
ATOM 1588 N N . THR A 1 190 ? 5.706 -10.515 -1.703 1.00 95.19 190 THR A N 1
ATOM 1589 C CA . THR A 1 190 ? 6.249 -10.801 -0.365 1.00 95.19 190 THR A CA 1
ATOM 1590 C C . THR A 1 190 ? 5.949 -9.692 0.642 1.00 95.19 190 THR A C 1
ATOM 1592 O O . THR A 1 190 ? 5.646 -9.984 1.798 1.00 95.19 190 THR A O 1
ATOM 1595 N N . GLU A 1 191 ? 5.972 -8.430 0.219 1.00 94.31 191 GLU A N 1
ATOM 1596 C CA . GLU A 1 191 ? 5.626 -7.282 1.051 1.00 94.31 191 GLU A CA 1
ATOM 1597 C C . GLU A 1 191 ? 4.142 -7.304 1.421 1.00 94.31 191 GLU A C 1
ATOM 1599 O O . GLU A 1 191 ? 3.806 -7.212 2.600 1.00 94.31 191 GLU A O 1
ATOM 1604 N N . ARG A 1 192 ? 3.249 -7.548 0.453 1.00 95.44 192 ARG A N 1
ATOM 1605 C CA . ARG A 1 192 ? 1.814 -7.742 0.715 1.00 95.44 192 ARG A CA 1
ATOM 1606 C C . ARG A 1 192 ? 1.555 -8.890 1.682 1.00 95.44 192 ARG A C 1
ATOM 1608 O O . ARG A 1 192 ? 0.719 -8.747 2.568 1.00 95.44 192 ARG A O 1
ATOM 1615 N N . ALA A 1 193 ? 2.273 -10.004 1.546 1.00 95.50 193 ALA A N 1
ATOM 1616 C CA . ALA A 1 193 ? 2.155 -11.127 2.471 1.00 95.50 193 ALA A CA 1
ATOM 1617 C C . ALA A 1 193 ? 2.603 -10.748 3.896 1.00 95.50 193 ALA A C 1
ATOM 1619 O O . ALA A 1 193 ? 1.923 -11.093 4.861 1.00 95.50 193 ALA A O 1
ATOM 1620 N N . ARG A 1 194 ? 3.702 -9.992 4.041 1.00 96.56 194 ARG A N 1
ATOM 1621 C CA . ARG A 1 194 ? 4.163 -9.479 5.344 1.00 96.56 194 ARG A CA 1
ATOM 1622 C C . ARG A 1 194 ? 3.162 -8.509 5.969 1.00 96.56 194 ARG A C 1
ATOM 1624 O O . ARG A 1 194 ? 2.885 -8.630 7.157 1.00 96.56 194 ARG A O 1
ATOM 1631 N N . LEU A 1 195 ? 2.616 -7.581 5.184 1.00 97.12 195 LEU A N 1
ATOM 1632 C CA . LEU A 1 195 ? 1.606 -6.627 5.648 1.00 97.12 195 LEU A CA 1
ATOM 1633 C C . LEU A 1 195 ? 0.322 -7.343 6.078 1.00 97.12 195 LEU A C 1
ATOM 1635 O O . LEU A 1 195 ? -0.199 -7.058 7.149 1.00 97.12 195 LEU A O 1
ATOM 1639 N N . ALA A 1 196 ? -0.142 -8.327 5.305 1.00 96.12 196 ALA A N 1
ATOM 1640 C CA . ALA A 1 196 ? -1.309 -9.128 5.666 1.00 96.12 196 ALA A CA 1
ATOM 1641 C C . ALA A 1 196 ? -1.105 -9.891 6.988 1.00 96.12 196 ALA A C 1
ATOM 1643 O O . ALA A 1 196 ? -2.019 -9.964 7.808 1.00 96.12 196 ALA A O 1
ATOM 1644 N N . GLU A 1 197 ? 0.097 -10.426 7.224 1.00 95.69 197 GLU A N 1
ATOM 1645 C CA . GLU A 1 197 ? 0.438 -11.083 8.489 1.00 95.69 197 GLU A CA 1
ATOM 1646 C C . GLU A 1 197 ? 0.494 -10.083 9.657 1.00 95.69 197 GLU A C 1
ATOM 1648 O O . GLU A 1 197 ? -0.021 -10.368 10.737 1.00 95.69 197 GLU A O 1
ATOM 1653 N N . GLN A 1 198 ? 1.046 -8.882 9.446 1.00 96.00 198 GLN A N 1
ATOM 1654 C CA . GLN A 1 198 ? 1.040 -7.813 10.453 1.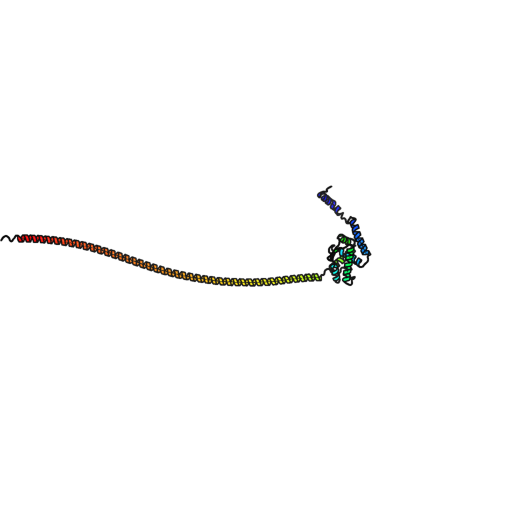00 96.00 198 GLN A CA 1
ATOM 1655 C C . GLN A 1 198 ? -0.381 -7.361 10.806 1.00 96.00 198 GLN A C 1
ATOM 1657 O O . GLN A 1 198 ? -0.717 -7.286 11.987 1.00 96.00 198 GLN A O 1
ATOM 1662 N N . GLU A 1 199 ? -1.233 -7.123 9.806 1.00 95.81 199 GLU A N 1
ATOM 1663 C CA . GLU A 1 199 ? -2.639 -6.770 10.022 1.00 95.81 199 GLU A CA 1
ATOM 1664 C C . GLU A 1 199 ? -3.384 -7.868 10.781 1.00 95.81 199 GLU A C 1
ATOM 1666 O O . GLU A 1 199 ? -4.190 -7.580 11.665 1.00 95.81 199 GLU A O 1
ATOM 1671 N N . LYS A 1 200 ? -3.120 -9.139 10.459 1.00 95.94 200 LYS A N 1
ATOM 1672 C CA . LYS A 1 200 ? -3.720 -10.271 11.166 1.00 95.94 200 LYS A CA 1
ATOM 1673 C C . LYS A 1 200 ? -3.306 -10.285 12.638 1.00 95.94 200 LYS A C 1
ATOM 1675 O O . LYS A 1 200 ? -4.174 -10.393 13.501 1.00 95.94 200 LYS A O 1
ATOM 1680 N N . GLN A 1 201 ? -2.018 -10.112 12.930 1.00 95.62 201 GLN A N 1
ATOM 1681 C CA . GLN A 1 201 ? -1.520 -10.033 14.306 1.00 95.62 201 GLN A CA 1
ATOM 1682 C C . GLN A 1 201 ? -2.106 -8.838 15.064 1.00 95.62 201 GLN A C 1
ATOM 1684 O O . GLN A 1 201 ? -2.411 -8.946 16.251 1.00 95.62 201 GLN A O 1
ATOM 1689 N N . GLU A 1 202 ? -2.281 -7.695 14.402 1.00 94.94 202 GLU A N 1
ATOM 1690 C CA . GLU A 1 202 ? -2.905 -6.526 15.017 1.00 94.94 202 GLU A CA 1
ATOM 1691 C C . GLU A 1 202 ? -4.387 -6.769 15.322 1.00 94.94 202 GLU A C 1
ATOM 1693 O O . GLU A 1 202 ? -4.827 -6.480 16.434 1.00 94.94 202 GLU A O 1
ATOM 1698 N N . ARG A 1 203 ? -5.139 -7.371 14.392 1.00 96.38 203 ARG A N 1
ATOM 1699 C CA . ARG A 1 203 ? -6.539 -7.764 14.623 1.00 96.38 203 ARG A CA 1
ATOM 1700 C C . ARG A 1 203 ? -6.661 -8.740 15.788 1.00 96.38 203 ARG A C 1
ATOM 1702 O O . ARG A 1 203 ? -7.481 -8.519 16.670 1.00 96.38 203 ARG A O 1
ATOM 1709 N N . GLU A 1 204 ? -5.803 -9.758 15.849 1.00 96.44 204 GLU A N 1
ATOM 1710 C CA . GLU A 1 204 ? -5.779 -10.712 16.966 1.00 96.44 204 GLU A CA 1
ATOM 1711 C C . GLU A 1 204 ? -5.485 -10.019 18.306 1.00 96.44 204 GLU A C 1
ATOM 1713 O O . GLU A 1 204 ? -6.140 -10.309 19.307 1.00 96.44 204 GLU A O 1
ATOM 1718 N N . ARG A 1 205 ? -4.551 -9.059 18.339 1.00 97.06 205 ARG A N 1
ATOM 1719 C CA . ARG A 1 205 ? -4.274 -8.253 19.541 1.00 97.06 205 ARG A CA 1
ATOM 1720 C C . ARG A 1 205 ? -5.462 -7.382 19.939 1.00 97.06 205 ARG A C 1
ATOM 1722 O O . ARG A 1 205 ? -5.786 -7.313 21.123 1.00 97.06 205 ARG A O 1
ATOM 1729 N N . GLN A 1 206 ? -6.107 -6.724 18.979 1.00 95.62 206 GLN A N 1
ATOM 1730 C CA . GLN A 1 206 ? -7.290 -5.900 19.232 1.00 95.62 206 GLN A CA 1
ATOM 1731 C C . GLN A 1 206 ? -8.453 -6.746 19.757 1.00 95.62 206 GLN A C 1
ATOM 1733 O O . GLN A 1 206 ? -9.137 -6.333 20.692 1.00 95.62 206 GLN A O 1
ATOM 1738 N N . ASP A 1 207 ? -8.651 -7.946 19.213 1.00 96.75 207 ASP A N 1
ATOM 1739 C CA . ASP A 1 207 ? -9.678 -8.873 19.682 1.00 96.75 207 ASP A CA 1
ATOM 1740 C C . ASP A 1 207 ? -9.371 -9.403 21.086 1.00 96.75 207 ASP A C 1
ATOM 1742 O O . ASP A 1 207 ? -10.273 -9.461 21.921 1.00 96.75 207 ASP A O 1
ATOM 1746 N N . GLN A 1 208 ? -8.107 -9.711 21.396 1.00 96.56 208 GLN A N 1
ATOM 1747 C CA . GLN A 1 208 ? -7.692 -10.072 22.756 1.00 96.56 208 GLN A CA 1
ATOM 1748 C C . GLN A 1 208 ? -7.959 -8.934 23.749 1.00 96.56 208 GLN A C 1
ATOM 1750 O O . GLN A 1 208 ? -8.563 -9.165 24.797 1.00 96.56 208 GLN A O 1
ATOM 1755 N N . GLN A 1 209 ? -7.582 -7.700 23.404 1.00 96.38 209 GLN A N 1
ATOM 1756 C CA . GLN A 1 209 ? -7.860 -6.526 24.236 1.00 96.38 209 GLN A CA 1
ATOM 1757 C C . GLN A 1 209 ? -9.362 -6.294 24.417 1.00 96.38 209 GLN A C 1
ATOM 1759 O O . GLN A 1 209 ? -9.811 -5.994 25.522 1.00 96.38 209 GLN A O 1
ATOM 1764 N N . ARG A 1 210 ? -10.158 -6.465 23.354 1.00 97.19 210 ARG A N 1
ATOM 1765 C CA . ARG A 1 210 ? -11.620 -6.358 23.413 1.00 97.19 210 ARG A CA 1
ATOM 1766 C C . ARG A 1 210 ? -12.208 -7.395 24.366 1.00 97.19 210 ARG A C 1
ATOM 1768 O O . ARG A 1 210 ? -13.023 -7.038 25.210 1.00 97.19 210 ARG A O 1
ATOM 1775 N N . GLN A 1 211 ? -11.780 -8.652 24.267 1.00 95.69 211 GLN A N 1
ATOM 1776 C CA . GLN A 1 211 ? -12.245 -9.725 25.149 1.00 95.69 211 GLN A CA 1
ATOM 1777 C C . GLN A 1 211 ? -11.862 -9.475 26.609 1.00 95.69 211 GLN A C 1
ATOM 1779 O O . GLN A 1 211 ? -12.672 -9.705 27.508 1.00 95.69 211 GLN A O 1
ATOM 1784 N N . GLU A 1 212 ? -10.647 -8.989 26.862 1.00 97.25 212 GLU A N 1
ATOM 1785 C CA . GLU A 1 212 ? -10.206 -8.628 28.208 1.00 97.25 212 GLU A CA 1
ATOM 1786 C C . GLU A 1 212 ? -11.033 -7.467 28.775 1.00 97.25 212 GLU A C 1
ATOM 1788 O O . GLU A 1 212 ? -11.512 -7.548 29.909 1.00 97.25 212 GLU A O 1
ATOM 1793 N N . TRP A 1 213 ? -11.282 -6.432 27.970 1.00 96.56 213 TRP A N 1
ATOM 1794 C CA . TRP A 1 213 ? -12.138 -5.311 28.351 1.00 96.56 213 TRP A CA 1
ATOM 1795 C C . TRP A 1 213 ? -13.571 -5.764 28.655 1.00 96.56 213 TRP A C 1
ATOM 1797 O O . TRP A 1 213 ? -14.107 -5.437 29.713 1.00 96.56 213 TRP A O 1
ATOM 1807 N N . GLU A 1 214 ? -14.175 -6.583 27.790 1.00 96.62 214 GLU A N 1
ATOM 1808 C CA . GLU A 1 214 ? -15.516 -7.138 28.013 1.00 96.62 214 GLU A CA 1
ATOM 1809 C C . GLU A 1 214 ? -15.579 -7.996 29.281 1.00 96.62 214 GLU A C 1
ATOM 1811 O O . GLU A 1 214 ? -16.567 -7.952 30.018 1.00 96.62 214 GLU A O 1
ATOM 1816 N N . ARG A 1 215 ? -14.528 -8.772 29.565 1.00 97.38 215 ARG A N 1
ATOM 1817 C CA . ARG A 1 215 ? -14.432 -9.571 30.789 1.00 97.38 215 ARG A CA 1
ATOM 1818 C C . ARG A 1 215 ? -14.394 -8.681 32.030 1.00 97.38 215 ARG A C 1
ATOM 1820 O O . ARG A 1 215 ? -15.137 -8.946 32.975 1.00 97.38 215 ARG A O 1
ATOM 1827 N N . LEU A 1 216 ? -13.549 -7.650 32.029 1.00 97.38 216 LEU A N 1
ATOM 1828 C CA . LEU A 1 216 ? -13.439 -6.702 33.139 1.00 97.38 216 LEU A CA 1
ATOM 1829 C C . LEU A 1 216 ? -14.752 -5.944 33.358 1.00 97.38 216 LEU A C 1
ATOM 1831 O O . LEU A 1 216 ? -15.188 -5.789 34.498 1.00 97.38 216 LEU A O 1
ATOM 1835 N N . GLU A 1 217 ? -15.420 -5.534 32.280 1.00 95.94 217 GLU A N 1
ATOM 1836 C CA . GLU A 1 217 ? -16.703 -4.839 32.365 1.00 95.94 217 GLU A CA 1
ATOM 1837 C C . GLU A 1 217 ? -17.805 -5.760 32.908 1.00 95.94 217 GLU A C 1
ATOM 1839 O O . GLU A 1 217 ? -18.561 -5.367 33.796 1.00 95.94 217 GLU A O 1
ATOM 1844 N N . ARG A 1 218 ? -17.852 -7.030 32.478 1.00 95.62 218 ARG A N 1
ATOM 1845 C CA . ARG A 1 218 ? -18.766 -8.031 33.060 1.00 95.62 218 ARG A CA 1
ATOM 1846 C C . ARG A 1 218 ? -18.515 -8.243 34.549 1.00 95.62 218 ARG A C 1
ATOM 1848 O O . ARG A 1 218 ? -19.471 -8.337 35.315 1.00 95.62 218 ARG A O 1
ATOM 1855 N N . GLU A 1 219 ? -17.255 -8.307 34.976 1.00 96.81 219 GLU A N 1
ATOM 1856 C CA . GLU A 1 219 ? -16.911 -8.436 36.395 1.00 96.81 219 GLU A CA 1
ATOM 1857 C C . GLU A 1 219 ? -17.349 -7.201 37.195 1.00 96.81 219 GLU A C 1
ATOM 1859 O O . GLU A 1 219 ? -17.889 -7.324 38.298 1.00 96.81 219 GLU A O 1
ATOM 1864 N N . ARG A 1 220 ? -17.156 -6.004 36.635 1.00 97.62 220 ARG A N 1
ATOM 1865 C CA . ARG A 1 220 ? -17.599 -4.747 37.242 1.00 97.62 220 ARG A CA 1
ATOM 1866 C C . ARG A 1 220 ? -19.118 -4.709 37.403 1.00 97.62 220 ARG A C 1
ATOM 1868 O O . ARG A 1 220 ? -19.589 -4.442 38.508 1.00 97.62 220 ARG A O 1
ATOM 1875 N N . LEU A 1 221 ? -19.863 -5.024 36.343 1.00 97.12 221 LEU A N 1
ATOM 1876 C CA . LEU A 1 221 ? -21.325 -5.088 36.369 1.00 97.12 221 LEU A CA 1
ATOM 1877 C C . LEU A 1 221 ? -21.825 -6.132 37.373 1.00 97.12 221 LEU A C 1
ATOM 1879 O O . LEU A 1 221 ? -22.763 -5.860 38.117 1.00 97.12 221 LEU A O 1
ATOM 1883 N N . ALA A 1 222 ? -21.174 -7.296 37.465 1.00 95.31 222 ALA A N 1
ATOM 1884 C CA . ALA A 1 222 ? -21.520 -8.314 38.455 1.00 95.31 222 ALA A CA 1
ATOM 1885 C C . ALA A 1 222 ? -21.333 -7.806 39.897 1.00 95.31 222 ALA A C 1
ATOM 1887 O O . ALA A 1 222 ? -22.214 -7.992 40.737 1.00 95.31 222 ALA A O 1
ATOM 1888 N N . LYS A 1 223 ? -20.227 -7.105 40.186 1.00 95.56 223 LYS A N 1
ATOM 1889 C CA . LYS A 1 223 ? -19.995 -6.477 41.502 1.00 95.56 223 LYS A CA 1
ATOM 1890 C C . LYS A 1 223 ? -21.022 -5.390 41.814 1.00 95.56 223 LYS A C 1
ATOM 1892 O O . LYS A 1 223 ? -21.411 -5.231 42.970 1.00 95.56 223 LYS A O 1
ATOM 1897 N N . GLU A 1 224 ? -21.445 -4.623 40.815 1.00 95.50 224 GLU A N 1
ATOM 1898 C CA . GLU A 1 224 ? -22.484 -3.604 40.975 1.00 95.50 224 GLU A CA 1
ATOM 1899 C C . GLU A 1 224 ? -23.852 -4.233 41.263 1.00 95.50 224 GLU A C 1
ATOM 1901 O O . GLU A 1 224 ? -24.513 -3.839 42.224 1.00 95.50 224 GLU A O 1
ATOM 1906 N N . GLN A 1 225 ? -24.229 -5.281 40.523 1.00 92.31 225 GLN A N 1
ATOM 1907 C CA . GLN A 1 225 ? -25.441 -6.057 40.794 1.00 92.31 225 GLN A CA 1
ATOM 1908 C C . GLN A 1 225 ? -25.431 -6.655 42.204 1.00 92.31 225 GLN A C 1
ATOM 1910 O O . GLN A 1 225 ? -26.419 -6.535 42.925 1.00 92.31 225 GLN A O 1
ATOM 1915 N N . GLU A 1 226 ? -24.311 -7.234 42.645 1.00 95.62 226 GLU A N 1
ATOM 1916 C CA . GLU A 1 226 ? -24.183 -7.770 44.005 1.00 95.62 226 GLU A CA 1
ATOM 1917 C C . GLU A 1 226 ? -24.388 -6.681 45.074 1.00 95.62 226 GLU A C 1
ATOM 1919 O O . GLU A 1 226 ? -25.045 -6.914 46.093 1.00 95.62 226 GLU A O 1
ATOM 1924 N N . ARG A 1 227 ? -23.855 -5.472 44.853 1.00 95.50 227 ARG A N 1
ATOM 1925 C CA . ARG A 1 227 ? -24.060 -4.331 45.761 1.00 95.50 227 ARG A CA 1
ATOM 1926 C C . ARG A 1 227 ? -25.523 -3.905 45.816 1.00 95.50 227 ARG A C 1
ATOM 1928 O O . ARG A 1 227 ? -26.035 -3.725 46.919 1.00 95.50 227 ARG A O 1
ATOM 1935 N N . LEU A 1 228 ? -26.186 -3.796 44.665 1.00 95.19 228 LEU A N 1
ATOM 1936 C CA . LEU A 1 228 ? -27.605 -3.444 44.584 1.00 95.19 228 LEU A CA 1
ATOM 1937 C C . LEU A 1 228 ? -28.486 -4.477 45.296 1.00 95.19 228 LEU A C 1
ATOM 1939 O O . LEU A 1 228 ? -29.381 -4.098 46.046 1.00 95.19 228 LEU A O 1
ATOM 1943 N N . VAL A 1 229 ? -28.199 -5.773 45.139 1.00 95.81 229 VAL A N 1
ATOM 1944 C CA . VAL A 1 229 ? -28.915 -6.839 45.863 1.00 95.81 229 VAL A CA 1
ATOM 1945 C C . VAL A 1 229 ? -28.733 -6.686 47.376 1.00 95.81 229 VAL A C 1
ATOM 1947 O O . VAL A 1 229 ? -29.715 -6.702 48.116 1.00 95.81 229 VAL A O 1
ATOM 1950 N N . LYS A 1 230 ? -27.502 -6.452 47.855 1.00 94.38 230 LYS A N 1
ATOM 1951 C CA . LYS A 1 230 ? -27.243 -6.215 49.290 1.00 94.38 230 LYS A CA 1
ATOM 1952 C C . LYS A 1 230 ? -27.963 -4.978 49.825 1.00 94.38 230 LYS A C 1
ATOM 1954 O O . LYS A 1 230 ? -28.368 -4.962 50.986 1.00 94.38 230 LYS A O 1
ATOM 1959 N N . GLU A 1 231 ? -28.089 -3.929 49.020 1.00 94.94 231 GLU A N 1
ATOM 1960 C CA . GLU A 1 231 ? -28.827 -2.722 49.389 1.00 94.94 231 GLU A CA 1
ATOM 1961 C C . GLU A 1 231 ? -30.335 -2.988 49.469 1.00 94.94 231 GLU A C 1
ATOM 1963 O O . GLU A 1 231 ? -30.957 -2.649 50.477 1.00 94.94 231 GLU A O 1
ATOM 1968 N N . GLN A 1 232 ? -30.905 -3.694 48.487 1.00 91.50 232 GLN A N 1
ATOM 1969 C CA . GLN A 1 232 ? -32.304 -4.128 48.523 1.00 91.50 232 GLN A CA 1
ATOM 1970 C C . GLN A 1 232 ? -32.601 -4.996 49.751 1.00 91.50 232 GLN A C 1
ATOM 1972 O O . GLN A 1 232 ? -33.582 -4.750 50.451 1.00 91.50 232 GLN A O 1
ATOM 1977 N N . GLU A 1 233 ? -31.734 -5.956 50.083 1.00 93.94 233 GLU A N 1
ATOM 1978 C CA . GLU A 1 233 ? -31.884 -6.771 51.294 1.00 93.94 233 GLU A CA 1
ATOM 1979 C C . GLU A 1 233 ? -31.892 -5.931 52.581 1.00 93.94 233 GLU A C 1
ATOM 1981 O O . GLU A 1 233 ? -32.628 -6.235 53.524 1.00 93.94 233 GLU A O 1
ATOM 1986 N N . ARG A 1 234 ? -31.068 -4.875 52.652 1.00 94.81 234 ARG A N 1
ATOM 1987 C CA . ARG A 1 234 ? -31.050 -3.955 53.801 1.00 94.81 234 ARG A CA 1
ATOM 1988 C C . ARG A 1 234 ? -32.349 -3.164 53.898 1.00 94.81 234 ARG A C 1
ATOM 1990 O O . ARG A 1 234 ? -32.909 -3.100 54.990 1.00 94.81 234 ARG A O 1
ATOM 1997 N N . LEU A 1 235 ? -32.839 -2.632 52.779 1.00 94.75 235 LEU A N 1
ATOM 1998 C CA . LEU A 1 235 ? -34.105 -1.897 52.721 1.00 94.75 235 LEU A CA 1
ATOM 1999 C C . LEU A 1 235 ? -35.291 -2.778 53.133 1.00 94.75 235 LEU A C 1
ATOM 2001 O O . LEU A 1 235 ? -36.132 -2.337 53.912 1.00 94.75 235 LEU A O 1
ATOM 2005 N N . VAL A 1 236 ? -35.332 -4.042 52.697 1.00 95.00 236 VAL A N 1
ATOM 2006 C CA . VAL A 1 236 ? -36.371 -4.999 53.122 1.00 95.00 236 VAL A CA 1
ATOM 2007 C C . VAL A 1 236 ? -36.324 -5.224 54.635 1.00 95.00 236 VAL A C 1
ATOM 2009 O O . VAL A 1 236 ? -37.352 -5.137 55.304 1.00 95.00 236 VAL A O 1
ATOM 2012 N N . LYS A 1 237 ? -35.133 -5.436 55.214 1.00 93.88 237 LYS A N 1
ATOM 2013 C CA . LYS A 1 237 ? -34.976 -5.584 56.674 1.00 93.88 237 LYS A CA 1
ATOM 2014 C C . LYS A 1 237 ? -35.412 -4.338 57.443 1.00 93.88 237 LYS A C 1
ATOM 2016 O O . LYS A 1 237 ? -35.922 -4.455 58.556 1.00 93.88 237 LYS A O 1
ATOM 2021 N N . GLU A 1 238 ? -35.177 -3.152 56.893 1.00 94.06 238 GLU A N 1
ATOM 2022 C CA . GLU A 1 238 ? -35.620 -1.892 57.487 1.00 94.06 238 GLU A CA 1
ATOM 2023 C C . GLU A 1 238 ? -37.147 -1.750 57.428 1.00 94.06 238 GLU A C 1
ATOM 2025 O O . GLU A 1 238 ? -37.768 -1.469 58.453 1.00 94.06 238 GLU A O 1
ATOM 2030 N N . GLN A 1 239 ? -37.767 -2.062 56.286 1.00 90.94 239 GLN A N 1
ATOM 2031 C CA . GLN A 1 239 ? -39.226 -2.098 56.149 1.00 90.94 239 GLN A CA 1
ATOM 2032 C C . GLN A 1 239 ? -39.870 -3.088 57.127 1.00 90.94 239 GLN A C 1
ATOM 2034 O O . GLN A 1 239 ? -40.825 -2.732 57.813 1.00 90.94 239 GLN A O 1
ATOM 2039 N N . GLU A 1 240 ? -39.325 -4.299 57.276 1.00 93.62 240 GLU A N 1
ATOM 2040 C CA . GLU A 1 240 ? -39.822 -5.273 58.258 1.00 93.62 240 GLU A CA 1
ATOM 2041 C C . GLU A 1 240 ? -39.768 -4.745 59.700 1.00 93.62 240 GLU A C 1
ATOM 2043 O O . GLU A 1 240 ? -40.658 -5.028 60.508 1.00 93.62 240 GLU A O 1
ATOM 2048 N N . ARG A 1 241 ? -38.717 -3.992 60.054 1.00 94.06 241 ARG A N 1
ATOM 2049 C CA . ARG A 1 241 ? -38.599 -3.366 61.380 1.00 94.06 241 ARG A CA 1
ATOM 2050 C C . ARG A 1 241 ? -39.660 -2.288 61.577 1.00 94.06 241 ARG A C 1
ATOM 2052 O O . ARG A 1 241 ? -40.305 -2.296 62.623 1.00 94.06 241 ARG A O 1
ATOM 2059 N N . LEU A 1 242 ? -39.871 -1.431 60.578 1.00 93.75 242 LEU A N 1
ATOM 2060 C CA . LEU A 1 242 ? -40.901 -0.390 60.612 1.00 93.75 242 LEU A CA 1
ATOM 2061 C C . LEU A 1 242 ? -42.306 -0.990 60.751 1.00 93.75 242 LEU A C 1
ATOM 2063 O O . LEU A 1 242 ? -43.090 -0.511 61.565 1.00 93.75 242 LEU A O 1
ATOM 2067 N N . VAL A 1 243 ? -42.610 -2.080 60.039 1.00 94.50 243 VAL A N 1
ATOM 2068 C CA . VAL A 1 243 ? -43.892 -2.798 60.180 1.00 94.50 243 VAL A CA 1
ATOM 2069 C C . VAL A 1 243 ? -44.071 -3.324 61.606 1.00 94.50 243 VAL A C 1
ATOM 2071 O O . VAL A 1 243 ? -45.114 -3.103 62.218 1.00 94.50 243 VAL A O 1
ATOM 2074 N N . LYS A 1 244 ? -43.043 -3.954 62.188 1.00 92.44 244 LYS A N 1
ATOM 2075 C CA . LYS A 1 244 ? -43.091 -4.430 63.585 1.00 92.44 244 LYS A CA 1
ATOM 2076 C C . LYS A 1 244 ? -43.285 -3.294 64.589 1.00 92.44 244 LYS A C 1
ATOM 2078 O O . LYS A 1 244 ? -43.930 -3.491 65.618 1.00 92.44 244 LYS A O 1
ATOM 2083 N N . GLU A 1 245 ? -42.701 -2.129 64.334 1.00 93.56 245 GLU A N 1
ATOM 2084 C CA . GLU A 1 245 ? -42.878 -0.942 65.170 1.00 93.56 245 GLU A CA 1
ATOM 2085 C C . GLU A 1 245 ? -44.303 -0.387 65.059 1.00 93.56 245 GLU A C 1
ATOM 2087 O O . GLU A 1 245 ? -44.947 -0.165 66.084 1.00 93.56 245 GLU A O 1
ATOM 2092 N N . GLN A 1 246 ? -44.846 -0.282 63.842 1.00 89.62 246 GLN A N 1
ATOM 2093 C CA . GLN A 1 246 ? -46.243 0.098 63.616 1.00 89.62 246 GLN A CA 1
ATOM 2094 C C . GLN A 1 246 ? -47.218 -0.860 64.312 1.00 89.62 246 GLN A C 1
ATOM 2096 O O . GLN A 1 246 ? -48.130 -0.407 64.998 1.00 89.62 246 GLN A O 1
ATOM 2101 N N . GLU A 1 247 ? -47.005 -2.177 64.228 1.00 92.19 247 GLU A N 1
ATOM 2102 C CA . GLU A 1 247 ? -47.830 -3.160 64.945 1.00 92.19 247 GLU A CA 1
ATOM 2103 C C . GLU A 1 247 ? -47.800 -2.966 66.469 1.00 92.19 247 GLU A C 1
ATOM 2105 O O . GLU A 1 247 ? -48.814 -3.157 67.148 1.00 92.19 247 GLU A O 1
ATOM 2110 N N . ARG A 1 248 ? -46.639 -2.607 67.036 1.00 93.50 248 ARG A N 1
ATOM 2111 C CA . ARG A 1 248 ? -46.512 -2.312 68.472 1.00 93.50 248 ARG A CA 1
ATOM 2112 C C . ARG A 1 248 ? -47.280 -1.051 68.847 1.00 93.50 248 ARG A C 1
ATOM 2114 O O . ARG A 1 248 ? -48.019 -1.094 69.827 1.00 93.50 248 ARG A O 1
ATOM 2121 N N . LEU A 1 249 ? -47.150 0.014 68.055 1.00 93.00 249 LEU A N 1
ATOM 2122 C CA . LEU A 1 249 ? -47.882 1.265 68.260 1.00 93.00 249 LEU A CA 1
ATOM 2123 C C . LEU A 1 249 ? -49.398 1.046 68.196 1.00 93.00 249 LEU A C 1
ATOM 2125 O O . LEU A 1 249 ? -50.119 1.553 69.050 1.00 93.00 249 LEU A O 1
ATOM 2129 N N . VAL A 1 250 ? -49.890 0.229 67.257 1.00 93.38 250 VAL A N 1
ATOM 2130 C CA . VAL A 1 250 ? -51.318 -0.131 67.179 1.00 93.38 250 VAL A CA 1
ATOM 2131 C C . VAL A 1 250 ? -51.773 -0.865 68.444 1.00 93.38 250 VAL A C 1
ATOM 2133 O O . VAL A 1 250 ? -52.785 -0.500 69.038 1.00 93.38 250 VAL A O 1
ATOM 2136 N N . LYS A 1 251 ? -51.005 -1.854 68.922 1.00 91.75 251 LYS A N 1
ATOM 2137 C CA . LYS A 1 251 ? -51.321 -2.566 70.176 1.00 91.75 251 LYS A CA 1
ATOM 2138 C C . LYS A 1 251 ? -51.326 -1.643 71.394 1.00 91.75 251 LYS A C 1
ATOM 2140 O O . LYS A 1 251 ? -52.105 -1.857 72.321 1.00 91.75 251 LYS A O 1
ATOM 2145 N N . GLU A 1 252 ? -50.440 -0.654 71.428 1.00 93.06 252 GLU A N 1
ATOM 2146 C CA . GLU A 1 252 ? -50.397 0.348 72.491 1.00 93.06 252 GLU A CA 1
ATOM 2147 C C . GLU A 1 252 ? -51.616 1.277 72.433 1.00 93.06 252 GLU A C 1
ATOM 2149 O O . GLU A 1 252 ? -52.285 1.457 73.450 1.00 93.06 252 GLU A O 1
ATOM 2154 N N . GLN A 1 253 ? -51.985 1.760 71.242 1.00 88.44 253 GLN A N 1
ATOM 2155 C CA . GLN A 1 253 ? -53.212 2.533 71.036 1.00 88.44 253 GLN A CA 1
ATOM 2156 C C . GLN A 1 253 ? -54.462 1.751 71.464 1.00 88.44 253 GLN A C 1
ATOM 2158 O O . GLN A 1 253 ? -55.295 2.286 72.192 1.00 88.44 253 GLN A O 1
ATOM 2163 N N . GLU A 1 254 ? -54.579 0.468 71.107 1.00 91.56 254 GLU A N 1
ATOM 2164 C CA . GLU A 1 254 ? -55.692 -0.381 71.556 1.00 91.56 254 GLU A CA 1
ATOM 2165 C C . GLU A 1 254 ? -55.768 -0.506 73.086 1.00 91.56 254 GLU A C 1
ATOM 2167 O O . GLU A 1 254 ? -56.861 -0.553 73.659 1.00 91.56 254 GLU A O 1
ATOM 2172 N N . ARG A 1 255 ? -54.618 -0.586 73.770 1.00 92.56 255 ARG A N 1
ATOM 2173 C CA . ARG A 1 255 ? -54.569 -0.629 75.241 1.00 92.56 255 ARG A CA 1
ATOM 2174 C C . ARG A 1 255 ? -55.030 0.688 75.849 1.00 92.56 255 ARG A C 1
ATOM 2176 O O . ARG A 1 255 ? -55.853 0.648 76.760 1.00 92.56 255 ARG A O 1
ATOM 2183 N N . LEU A 1 256 ? -54.554 1.815 75.321 1.00 91.94 256 LEU A N 1
ATOM 2184 C CA . LEU A 1 256 ? -54.964 3.149 75.763 1.00 91.94 256 LEU A CA 1
ATOM 2185 C C . LEU A 1 256 ? -56.472 3.359 75.582 1.00 91.94 256 LEU A C 1
ATOM 2187 O O . LEU A 1 256 ? -57.126 3.856 76.494 1.00 91.94 256 LEU A O 1
ATOM 2191 N N . VAL A 1 257 ? -57.053 2.909 74.464 1.00 92.56 257 VAL A N 1
ATOM 2192 C CA . VAL A 1 257 ? -58.511 2.961 74.244 1.00 92.56 257 VAL A CA 1
ATOM 2193 C C . VAL A 1 257 ? -59.258 2.134 75.294 1.00 92.56 257 VAL A C 1
ATOM 2195 O O . VAL A 1 257 ? -60.200 2.627 75.911 1.00 92.56 257 VAL A O 1
ATOM 2198 N N . LYS A 1 258 ? -58.813 0.901 75.574 1.00 90.81 258 LYS A N 1
ATOM 2199 C CA . LYS A 1 258 ? -59.422 0.058 76.623 1.00 90.81 258 LYS A CA 1
ATOM 2200 C C . LYS A 1 258 ? -59.315 0.680 78.015 1.00 90.81 258 LYS A C 1
ATOM 2202 O O . LYS A 1 258 ? -60.211 0.495 78.838 1.00 90.81 258 LYS A O 1
ATOM 2207 N N . GLU A 1 259 ? -58.218 1.367 78.309 1.00 91.75 259 GLU A N 1
ATOM 2208 C CA . GLU A 1 259 ? -58.030 2.081 79.570 1.00 91.75 259 GLU A CA 1
ATOM 2209 C C . GLU A 1 259 ? -58.965 3.292 79.669 1.00 91.75 259 GLU A C 1
ATOM 2211 O O . GLU A 1 259 ? -59.667 3.430 80.671 1.00 91.75 259 GLU A O 1
ATOM 2216 N N . GLN A 1 260 ? -59.078 4.092 78.604 1.00 87.25 260 GLN A N 1
ATOM 2217 C CA . GLN A 1 260 ? -60.045 5.189 78.523 1.00 87.25 260 GLN A CA 1
ATOM 2218 C C . GLN A 1 260 ? -61.486 4.697 78.713 1.00 87.25 260 GLN A C 1
ATOM 2220 O O . GLN A 1 260 ? -62.223 5.271 79.511 1.00 87.25 260 GLN A O 1
ATOM 2225 N N . GLU A 1 261 ? -61.885 3.595 78.073 1.00 90.94 261 GLU A N 1
ATOM 2226 C CA . GLU A 1 261 ? -63.214 2.999 78.274 1.00 90.94 261 GLU A CA 1
ATOM 2227 C C . GLU A 1 261 ? -63.472 2.589 79.734 1.00 90.94 261 GLU A C 1
ATOM 2229 O O . GLU A 1 261 ? -64.593 2.717 80.235 1.00 90.94 261 GLU A O 1
ATOM 2234 N N . ARG A 1 262 ? -62.454 2.067 80.433 1.00 91.44 262 ARG A N 1
ATOM 2235 C CA . ARG A 1 262 ? -62.563 1.710 81.857 1.00 91.44 262 ARG A CA 1
ATOM 2236 C C . ARG A 1 262 ? -62.726 2.948 82.728 1.00 91.44 262 ARG A C 1
ATOM 2238 O O . ARG A 1 262 ? -63.614 2.945 83.577 1.00 91.44 262 ARG A O 1
ATOM 2245 N N . LEU A 1 263 ? -61.926 3.987 82.487 1.00 91.19 263 LEU A N 1
ATOM 2246 C CA . LEU A 1 263 ? -62.021 5.261 83.202 1.00 91.19 263 LEU A CA 1
ATOM 2247 C C . LEU A 1 263 ? -63.400 5.906 83.016 1.00 91.19 263 LEU A C 1
ATOM 2249 O O . LEU A 1 263 ? -63.992 6.357 83.991 1.00 91.19 263 LEU A O 1
ATOM 2253 N N . VAL A 1 264 ? -63.963 5.875 81.802 1.00 91.44 264 VAL A N 1
ATOM 2254 C CA . VAL A 1 264 ? -65.332 6.362 81.541 1.00 91.44 264 VAL A CA 1
ATOM 2255 C C . VAL A 1 264 ? -66.362 5.571 82.352 1.00 91.44 264 VAL A C 1
ATOM 2257 O O . VAL A 1 264 ? -67.199 6.163 83.029 1.00 91.44 264 VAL A O 1
ATOM 2260 N N . LYS A 1 265 ? -66.277 4.233 82.365 1.00 90.69 265 LYS A N 1
ATOM 2261 C CA . LYS A 1 265 ? -67.178 3.388 83.174 1.00 90.69 265 LYS A CA 1
ATOM 2262 C C . LYS A 1 265 ? -67.054 3.657 84.675 1.00 90.69 265 LYS A C 1
ATOM 2264 O O . LYS A 1 265 ? -68.044 3.552 85.398 1.00 90.69 265 LYS A O 1
ATOM 2269 N N . GLU A 1 266 ? -65.853 3.949 85.161 1.00 90.94 266 GLU A N 1
ATOM 2270 C CA . GLU A 1 266 ? -65.617 4.308 86.559 1.00 90.94 266 GLU A CA 1
ATOM 2271 C C . GLU A 1 266 ? -66.212 5.681 86.893 1.00 90.94 266 GLU A C 1
ATOM 2273 O O . GLU A 1 266 ? -66.946 5.798 87.874 1.00 90.94 266 GLU A O 1
ATOM 2278 N N . GLN A 1 267 ? -66.009 6.682 86.030 1.00 85.75 267 GLN A N 1
ATOM 2279 C CA . GLN A 1 267 ? -66.648 7.994 86.159 1.00 85.75 267 GLN A CA 1
ATOM 2280 C C . GLN A 1 267 ? -68.178 7.884 86.180 1.00 85.75 267 GLN A C 1
ATOM 2282 O O . GLN A 1 267 ? -68.817 8.455 87.060 1.00 85.75 267 GLN A O 1
ATOM 2287 N N . GLU A 1 268 ? -68.782 7.089 85.291 1.00 89.88 268 GLU A N 1
ATOM 2288 C CA . GLU A 1 268 ? -70.231 6.843 85.301 1.00 89.88 268 GLU A CA 1
ATOM 2289 C C . GLU A 1 268 ? -70.724 6.223 86.620 1.00 89.88 268 GLU A C 1
ATOM 2291 O O . GLU A 1 268 ? -71.820 6.539 87.092 1.00 89.88 268 GLU A O 1
ATOM 2296 N N . ARG A 1 269 ? -69.942 5.318 87.225 1.00 90.06 269 ARG A N 1
ATOM 2297 C CA . ARG A 1 269 ? -70.275 4.718 88.528 1.00 90.06 269 ARG A CA 1
ATOM 2298 C C . ARG A 1 269 ? -70.202 5.746 89.650 1.00 90.06 269 ARG A C 1
ATOM 2300 O O . ARG A 1 269 ? -71.138 5.803 90.444 1.00 90.06 269 ARG A O 1
ATOM 2307 N N . LEU A 1 270 ? -69.146 6.558 89.682 1.00 89.38 270 LEU A N 1
ATOM 2308 C CA . LEU A 1 270 ? -68.984 7.633 90.663 1.00 89.38 270 LEU A CA 1
ATOM 2309 C C . LEU A 1 270 ? -70.126 8.651 90.570 1.00 89.38 270 LEU A C 1
ATOM 2311 O O . LEU A 1 270 ? -70.674 9.038 91.598 1.00 89.38 270 LEU A O 1
ATOM 2315 N N . VAL A 1 271 ? -70.556 9.023 89.358 1.00 90.12 271 VAL A N 1
ATOM 2316 C CA . VAL A 1 271 ? -71.725 9.900 89.155 1.00 90.12 271 VAL A CA 1
ATOM 2317 C C . VAL A 1 271 ? -72.993 9.269 89.738 1.00 90.12 271 VAL A C 1
ATOM 2319 O O . VAL A 1 271 ? -73.709 9.915 90.500 1.00 90.12 271 VAL A O 1
ATOM 2322 N N . LYS A 1 272 ? -73.252 7.983 89.462 1.00 88.06 272 LYS A N 1
ATOM 2323 C CA . LYS A 1 272 ? -74.408 7.265 90.037 1.00 88.06 272 LYS A CA 1
ATOM 2324 C C . LYS A 1 272 ? -74.359 7.187 91.563 1.00 88.06 272 LYS A C 1
ATOM 2326 O O . LYS A 1 272 ? -75.406 7.203 92.209 1.00 88.06 272 LYS A O 1
ATOM 2331 N N . GLU A 1 273 ? -73.174 7.045 92.146 1.00 89.50 273 GLU A N 1
ATOM 2332 C CA . GLU A 1 273 ? -72.988 7.035 93.597 1.00 89.50 273 GLU A CA 1
ATOM 2333 C C . GLU A 1 273 ? -73.242 8.419 94.205 1.00 89.50 273 GLU A C 1
ATOM 2335 O O . GLU A 1 273 ? -74.011 8.525 95.161 1.00 89.50 273 GLU A O 1
ATOM 2340 N N . GLN A 1 274 ? -72.708 9.482 93.596 1.00 83.69 274 GLN A N 1
ATOM 2341 C CA . GLN A 1 274 ? -73.003 10.862 93.986 1.00 83.69 274 GLN A CA 1
ATOM 2342 C C . GLN A 1 274 ? -74.507 11.160 93.927 1.00 83.69 274 GLN A C 1
ATOM 2344 O O . GLN A 1 274 ? -75.059 11.692 94.886 1.00 83.69 274 GLN A O 1
ATOM 2349 N N . GLU A 1 275 ? -75.207 10.748 92.864 1.00 89.00 275 GLU A N 1
ATOM 2350 C CA . GLU A 1 275 ? -76.667 10.895 92.769 1.00 89.00 275 GLU A CA 1
ATOM 2351 C C . GLU A 1 275 ? -77.417 10.181 93.907 1.00 89.00 275 GLU A C 1
ATOM 2353 O O . GLU A 1 275 ? -78.437 10.677 94.394 1.00 89.00 275 GLU A O 1
ATOM 2358 N N . ARG A 1 276 ? -76.946 9.001 94.336 1.00 88.56 276 ARG A N 1
ATOM 2359 C CA . ARG A 1 276 ? -77.537 8.268 95.469 1.00 88.56 276 ARG A CA 1
ATOM 2360 C C . ARG A 1 276 ? -77.304 8.994 96.788 1.00 88.56 276 ARG A C 1
ATOM 2362 O O . ARG A 1 276 ? -78.261 9.143 97.544 1.00 88.56 276 ARG A O 1
ATOM 2369 N N . LEU A 1 277 ? -76.081 9.466 97.030 1.00 88.06 277 LEU A N 1
ATOM 2370 C CA . LEU A 1 277 ? -75.735 10.237 98.226 1.00 88.06 277 LEU A CA 1
ATOM 2371 C C . LEU A 1 277 ? -76.562 11.525 98.321 1.00 88.06 277 LEU A C 1
ATOM 2373 O O . LEU A 1 277 ? -77.078 11.833 99.390 1.00 88.06 277 LEU A O 1
ATOM 2377 N N . VAL A 1 278 ? -76.773 12.234 97.205 1.00 88.00 278 VAL A N 1
ATOM 2378 C CA . VAL A 1 278 ? -77.653 13.417 97.159 1.00 88.00 278 VAL A CA 1
ATOM 2379 C C . VAL A 1 278 ? -79.087 13.048 97.550 1.00 88.00 278 VAL A C 1
ATOM 2381 O O . VAL A 1 278 ? -79.675 13.695 98.414 1.00 88.00 278 VAL A O 1
ATOM 2384 N N . LYS A 1 279 ? -79.643 11.965 96.990 1.00 87.56 279 LYS A N 1
ATOM 2385 C CA . LYS A 1 279 ? -80.988 11.480 97.362 1.00 87.56 279 LYS A CA 1
ATOM 2386 C C . LYS A 1 279 ? -81.090 11.088 98.837 1.00 87.56 279 LYS A C 1
ATOM 2388 O O . LYS A 1 279 ? -82.153 11.242 99.437 1.00 87.56 279 LYS A O 1
ATOM 2393 N N . GLU A 1 280 ? -80.030 10.535 99.417 1.00 87.88 280 GLU A N 1
ATOM 2394 C CA . GLU A 1 280 ? -79.977 10.185 100.836 1.00 87.88 280 GLU A CA 1
ATOM 2395 C C . GLU A 1 280 ? -79.916 11.433 101.723 1.00 87.88 280 GLU A C 1
ATOM 2397 O O . GLU A 1 280 ? -80.708 11.547 102.658 1.00 87.88 280 GLU A O 1
ATOM 2402 N N . GLN A 1 281 ? -79.076 12.414 101.376 1.00 81.88 281 GLN A N 1
ATOM 2403 C CA . GLN A 1 281 ? -79.040 13.716 102.047 1.00 81.88 281 GLN A CA 1
ATOM 2404 C C . GLN A 1 281 ? -80.408 14.408 102.008 1.00 81.88 281 GLN A C 1
ATOM 2406 O O . GLN A 1 281 ? -80.887 14.864 103.042 1.00 81.88 281 GLN A O 1
ATOM 2411 N N . GLU A 1 282 ? -81.092 14.419 100.859 1.00 87.00 282 GLU A N 1
ATOM 2412 C CA . GLU A 1 282 ? -82.455 14.959 100.752 1.00 87.00 282 GLU A CA 1
ATOM 2413 C C . GLU A 1 282 ? -83.451 14.259 101.693 1.00 87.00 282 GLU A C 1
ATOM 2415 O O . GLU A 1 282 ? -84.346 14.902 102.248 1.00 87.00 282 GLU A O 1
ATOM 2420 N N . ARG A 1 283 ? -83.332 12.936 101.878 1.00 86.69 283 ARG A N 1
ATOM 2421 C CA . ARG A 1 283 ? -84.179 12.179 102.815 1.00 86.69 283 ARG A CA 1
ATOM 2422 C C . ARG A 1 283 ? -83.873 12.538 104.264 1.00 86.69 283 ARG A C 1
ATOM 2424 O O . ARG A 1 283 ? -84.817 12.779 105.012 1.00 86.69 283 ARG A O 1
ATOM 2431 N N . LEU A 1 284 ? -82.595 12.607 104.633 1.00 85.38 284 LEU A N 1
ATOM 2432 C CA . LEU A 1 284 ? -82.160 12.999 105.975 1.00 85.38 284 LEU A CA 1
ATOM 2433 C C . LEU A 1 284 ? -82.625 14.417 106.323 1.00 85.38 284 LEU A C 1
ATOM 2435 O O . LEU A 1 284 ? -83.127 14.635 107.421 1.00 85.38 284 LEU A O 1
ATOM 2439 N N . VAL A 1 285 ? -82.550 15.363 105.381 1.00 85.44 285 VAL A N 1
ATOM 2440 C CA . VAL A 1 285 ? -83.089 16.723 105.562 1.00 85.44 285 VAL A CA 1
ATOM 2441 C C . VAL A 1 285 ? -84.596 16.679 105.825 1.00 85.44 285 VAL A C 1
ATOM 2443 O O . VAL A 1 285 ? -85.067 17.272 106.792 1.00 85.44 285 VAL A O 1
ATOM 2446 N N . LYS A 1 286 ? -85.362 15.917 105.032 1.00 85.00 286 LYS A N 1
ATOM 2447 C CA . LYS A 1 286 ? -86.810 15.742 105.260 1.00 85.00 286 LYS A CA 1
ATOM 2448 C C . LYS A 1 286 ? -87.125 15.113 106.619 1.00 85.00 286 LYS A C 1
ATOM 2450 O O . LYS A 1 286 ? -88.156 15.426 107.213 1.00 85.00 286 LYS A O 1
ATOM 2455 N N . GLU A 1 287 ? -86.291 14.197 107.096 1.00 85.19 287 GLU A N 1
ATOM 2456 C CA . GLU A 1 287 ? -86.438 13.579 108.414 1.00 85.19 287 GLU A CA 1
ATOM 2457 C C . GLU A 1 287 ? -86.126 14.570 109.540 1.00 85.19 287 GLU A C 1
ATOM 2459 O O . GLU A 1 287 ? -86.931 14.708 110.460 1.00 85.19 287 GLU A O 1
ATOM 2464 N N . GLN A 1 288 ? -85.040 15.340 109.426 1.00 78.62 288 GLN A N 1
ATOM 2465 C CA . GLN A 1 288 ? -84.728 16.429 110.353 1.00 78.62 288 GLN A CA 1
ATOM 2466 C C . GLN A 1 288 ? -85.859 17.461 110.413 1.00 78.62 288 GLN A C 1
ATOM 2468 O O . GLN A 1 288 ? -86.284 17.829 111.504 1.00 78.62 288 GLN A O 1
ATOM 2473 N N . GLU A 1 289 ? -86.420 17.874 109.273 1.00 83.56 289 GLU A N 1
ATOM 2474 C CA . GLU A 1 289 ? -87.586 18.768 109.239 1.00 83.56 289 GLU A CA 1
ATOM 2475 C C . GLU A 1 289 ? -88.798 18.188 109.987 1.00 83.56 289 GLU A C 1
ATOM 2477 O O . GLU A 1 289 ? -89.541 18.924 110.641 1.00 83.56 289 GLU A O 1
ATOM 2482 N N . ARG A 1 290 ? -89.033 16.871 109.894 1.00 83.50 290 ARG A N 1
ATOM 2483 C CA . ARG A 1 290 ? -90.107 16.196 110.643 1.00 83.50 290 ARG A CA 1
ATOM 2484 C C . ARG A 1 290 ? -89.825 16.182 112.140 1.00 83.50 290 ARG A C 1
ATOM 2486 O O . ARG A 1 290 ? -90.727 16.515 112.901 1.00 83.50 290 ARG A O 1
ATOM 2493 N N . LEU A 1 291 ? -88.601 15.842 112.541 1.00 80.94 291 LEU A N 1
ATOM 2494 C CA . LEU A 1 291 ? -88.178 15.849 113.942 1.00 80.94 291 LEU A CA 1
ATOM 2495 C C . LEU A 1 291 ? -88.282 17.251 114.552 1.00 80.94 291 LEU A C 1
ATOM 2497 O O . LEU A 1 291 ? -88.776 17.386 115.664 1.00 80.94 291 LEU A O 1
ATOM 2501 N N . VAL A 1 292 ? -87.904 18.303 113.818 1.00 81.06 292 VAL A N 1
ATOM 2502 C CA . VAL A 1 292 ? -88.089 19.699 114.254 1.00 81.06 292 VAL A CA 1
ATOM 2503 C C . VAL A 1 292 ? -89.571 20.009 114.456 1.00 81.06 292 VAL A C 1
ATOM 2505 O O . VAL A 1 292 ? -89.948 20.518 115.507 1.00 81.06 292 VAL A O 1
ATOM 2508 N N . LYS A 1 293 ? -90.439 19.638 113.505 1.00 81.81 293 LYS A N 1
ATOM 2509 C CA . LYS A 1 293 ? -91.898 19.802 113.661 1.00 81.81 293 LYS A CA 1
ATOM 2510 C C . LYS A 1 293 ? -92.449 19.039 114.867 1.00 81.81 293 LYS A C 1
ATOM 2512 O O . LYS A 1 293 ? -93.401 19.494 115.497 1.00 81.81 293 LYS A O 1
ATOM 2517 N N . GLU A 1 294 ? -91.905 17.866 115.169 1.00 79.94 294 GLU A N 1
ATOM 2518 C CA . GLU A 1 294 ? -92.285 17.073 116.337 1.00 79.94 294 GLU A CA 1
ATOM 2519 C C . GLU A 1 294 ? -91.804 17.720 117.641 1.00 79.94 294 GLU A C 1
ATOM 2521 O O . GLU A 1 294 ? -92.601 17.883 118.562 1.00 79.94 294 GLU A O 1
ATOM 2526 N N . GLN A 1 295 ? -90.557 18.195 117.693 1.00 72.56 295 GLN A N 1
ATOM 2527 C CA . GLN A 1 295 ? -90.041 18.979 118.815 1.00 72.56 295 GLN A CA 1
ATOM 2528 C C . GLN A 1 295 ? -90.863 20.249 119.044 1.00 72.56 295 GLN A C 1
ATOM 2530 O O . GLN A 1 295 ? -91.243 20.520 120.176 1.00 72.56 295 GLN A O 1
ATOM 2535 N N . GLU A 1 296 ? -91.223 20.994 117.996 1.00 77.88 296 GLU A N 1
ATOM 2536 C CA . GLU A 1 296 ? -92.116 22.155 118.111 1.00 77.88 296 GLU A CA 1
ATOM 2537 C C . GLU A 1 296 ? -93.481 21.782 118.706 1.00 77.88 296 GLU A C 1
ATOM 2539 O O . GLU A 1 296 ? -94.051 22.545 119.487 1.00 77.88 296 GLU A O 1
ATOM 2544 N N . ARG A 1 297 ? -94.036 20.616 118.342 1.00 75.88 297 ARG A N 1
ATOM 2545 C CA . ARG A 1 297 ? -95.286 20.113 118.933 1.00 75.88 297 ARG A CA 1
ATOM 2546 C C . ARG A 1 297 ? -95.109 19.767 120.405 1.00 75.88 297 ARG A C 1
ATOM 2548 O O . ARG A 1 297 ? -95.948 20.178 121.199 1.00 75.88 297 ARG A O 1
ATOM 2555 N N . LEU A 1 298 ? -94.031 19.070 120.759 1.00 72.50 298 LEU A N 1
ATOM 2556 C CA . LEU A 1 298 ? -93.703 18.729 122.144 1.00 72.50 298 LEU A CA 1
ATOM 2557 C C . LEU A 1 298 ? -93.464 19.982 122.992 1.00 72.50 298 LEU A C 1
ATOM 2559 O O . LEU A 1 298 ? -93.947 20.046 124.114 1.00 72.50 298 LEU A O 1
ATOM 2563 N N . VAL A 1 299 ? -92.794 21.006 122.458 1.00 73.06 299 VAL A N 1
ATOM 2564 C CA . VAL A 1 299 ? -92.630 22.306 123.129 1.00 73.06 299 VAL A CA 1
ATOM 2565 C C . VAL A 1 299 ? -93.985 22.971 123.335 1.00 73.06 299 VAL A C 1
ATOM 2567 O O . VAL A 1 299 ? -94.285 23.384 124.447 1.00 73.06 299 VAL A O 1
ATOM 2570 N N . LYS A 1 300 ? -94.853 23.011 122.316 1.00 74.44 300 LYS A N 1
ATOM 2571 C CA . LYS A 1 300 ? -96.228 23.524 122.472 1.00 74.44 300 LYS A CA 1
ATOM 2572 C C . LYS A 1 300 ? -97.029 22.741 123.513 1.00 74.44 300 LYS A C 1
ATOM 2574 O O . LYS A 1 300 ? -97.867 23.316 124.203 1.00 74.44 300 LYS A O 1
ATOM 2579 N N . GLU A 1 301 ? -96.818 21.434 123.611 1.00 72.44 301 GLU A N 1
ATOM 2580 C CA . GLU A 1 301 ? -97.445 20.583 124.619 1.00 72.44 301 GLU A CA 1
ATOM 2581 C C . GLU A 1 301 ? -96.884 20.861 126.019 1.00 72.44 301 GLU A C 1
ATOM 2583 O O . GLU A 1 301 ? -97.663 21.047 126.949 1.00 72.44 301 GLU A O 1
ATOM 2588 N N . GLN A 1 302 ? -95.565 21.006 126.165 1.00 69.06 302 GLN A N 1
ATOM 2589 C CA . GLN A 1 302 ? -94.934 21.441 127.410 1.00 69.06 302 GLN A CA 1
ATOM 2590 C C . GLN A 1 302 ? -95.395 22.838 127.824 1.00 69.06 302 GLN A C 1
ATOM 2592 O O . GLN A 1 302 ? -95.746 23.024 128.978 1.00 69.06 302 GLN A O 1
ATOM 2597 N N . GLU A 1 303 ? -95.486 23.804 126.910 1.00 69.94 303 GLU A N 1
ATOM 2598 C CA . GLU A 1 303 ? -96.047 25.131 127.188 1.00 69.94 303 GLU A CA 1
ATOM 2599 C C . GLU A 1 303 ? -97.502 25.045 127.661 1.00 69.94 303 GLU A C 1
ATOM 2601 O O . GLU A 1 303 ? -97.908 25.785 128.555 1.00 69.94 303 GLU A O 1
ATOM 2606 N N . ARG A 1 304 ? -98.309 24.143 127.084 1.00 69.50 304 ARG A N 1
ATOM 2607 C CA . ARG A 1 304 ? -99.676 23.881 127.563 1.00 69.50 304 ARG A CA 1
ATOM 2608 C C . ARG A 1 304 ? -99.675 23.276 128.961 1.00 69.50 304 ARG A C 1
ATOM 2610 O O . ARG A 1 304 ? -100.449 23.737 129.792 1.00 69.50 304 ARG A O 1
ATOM 2617 N N . LEU A 1 305 ? -98.816 22.293 129.223 1.00 66.31 305 LEU A N 1
ATOM 2618 C CA . LEU A 1 305 ? -98.668 21.668 130.537 1.00 66.31 305 LEU A CA 1
ATOM 2619 C C . LEU A 1 305 ? -98.155 22.663 131.583 1.00 66.31 305 LEU A C 1
ATOM 2621 O O . LEU A 1 305 ? -98.648 22.654 132.703 1.00 66.31 305 LEU A O 1
ATOM 2625 N N . VAL A 1 306 ? -97.233 23.559 131.226 1.00 66.75 306 VAL A N 1
ATOM 2626 C CA . VAL A 1 306 ? -96.758 24.653 132.085 1.00 66.75 306 VAL A CA 1
ATOM 2627 C C . VAL A 1 306 ? -97.888 25.636 132.349 1.00 66.75 306 VAL A C 1
ATOM 2629 O O . VAL A 1 306 ? -98.151 25.926 133.505 1.00 66.75 306 VAL A O 1
ATOM 2632 N N . LYS A 1 307 ? -98.641 26.068 131.331 1.00 66.62 307 LYS A N 1
ATOM 2633 C CA . LYS A 1 307 ? -99.841 26.900 131.538 1.00 66.62 307 LYS A CA 1
ATOM 2634 C C . LYS A 1 307 ? -100.888 26.209 132.414 1.00 66.62 307 LYS A C 1
ATOM 2636 O O . LYS A 1 307 ? -101.593 26.870 133.175 1.00 66.62 307 LYS A O 1
ATOM 2641 N N . GLU A 1 308 ? -101.018 24.888 132.319 1.00 61.81 308 GLU A N 1
ATOM 2642 C CA . GLU A 1 308 ? -101.891 24.101 133.190 1.00 61.81 308 GLU A CA 1
ATOM 2643 C C . GLU A 1 308 ? -101.341 24.025 134.624 1.00 61.81 308 GLU A C 1
ATOM 2645 O O . GLU A 1 308 ? -102.105 24.185 135.574 1.00 61.81 308 GLU A O 1
ATOM 2650 N N . GLN A 1 309 ? -100.029 23.854 134.803 1.00 59.72 309 GLN A N 1
ATOM 2651 C CA . GLN A 1 309 ? -99.362 23.911 136.106 1.00 59.72 309 GLN A CA 1
ATOM 2652 C C . GLN A 1 309 ? -99.431 25.307 136.732 1.00 59.72 309 GLN A C 1
ATOM 2654 O O . GLN A 1 309 ? -99.707 25.403 137.920 1.00 59.72 309 GLN A O 1
ATOM 2659 N N . GLU A 1 310 ? -99.271 26.381 135.959 1.00 58.75 310 GLU A N 1
ATOM 2660 C CA . GLU A 1 310 ? -99.448 27.768 136.400 1.00 58.75 310 GLU A CA 1
ATOM 2661 C C . GLU A 1 310 ? -100.904 28.043 136.793 1.00 58.75 310 GLU A C 1
ATOM 2663 O O . GLU A 1 310 ? -101.148 28.657 137.830 1.00 58.75 310 GLU A O 1
ATOM 2668 N N . ARG A 1 311 ? -101.893 27.523 136.044 1.00 57.97 311 ARG A N 1
ATOM 2669 C CA . ARG A 1 311 ? -103.303 27.554 136.483 1.00 57.97 311 ARG A CA 1
ATOM 2670 C C . ARG A 1 311 ? -103.500 26.807 137.796 1.00 57.97 311 ARG A C 1
ATOM 2672 O O . ARG A 1 311 ? -104.160 27.336 138.681 1.00 57.97 311 ARG A O 1
ATOM 2679 N N . ARG A 1 312 ? -102.923 25.612 137.947 1.00 57.44 312 ARG A N 1
ATOM 2680 C CA . ARG A 1 312 ? -103.013 24.826 139.190 1.00 57.44 312 ARG A CA 1
ATOM 2681 C C . ARG A 1 312 ? -102.277 25.493 140.359 1.00 57.44 312 ARG A C 1
ATOM 2683 O O . ARG A 1 312 ? -102.751 25.394 141.485 1.00 57.44 312 ARG A O 1
ATOM 2690 N N . ALA A 1 313 ? -101.172 26.194 140.111 1.00 57.69 313 ALA A N 1
ATOM 2691 C CA . ALA A 1 313 ? -100.447 26.975 141.112 1.00 57.69 313 ALA A CA 1
ATOM 2692 C C . ALA A 1 313 ? -101.256 28.207 141.553 1.00 57.69 313 ALA A C 1
ATOM 2694 O O . ALA A 1 313 ? -101.428 28.422 142.751 1.00 57.69 313 ALA A O 1
ATOM 2695 N N . MET A 1 314 ? -101.866 28.938 140.612 1.00 56.41 314 MET A N 1
ATOM 2696 C CA . MET A 1 314 ? -102.770 30.051 140.934 1.00 56.41 314 MET A CA 1
ATOM 2697 C C . MET A 1 314 ? -104.067 29.590 141.622 1.00 56.41 314 MET A C 1
ATOM 2699 O O 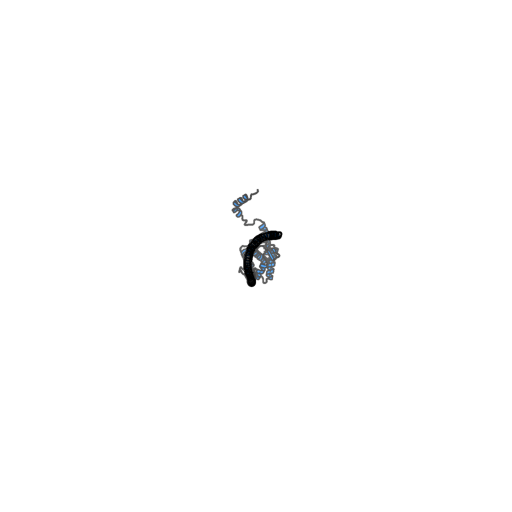. MET A 1 314 ? -104.599 30.290 142.484 1.00 56.41 314 MET A O 1
ATOM 2703 N N . GLU A 1 315 ? -104.570 28.394 141.304 1.00 54.09 315 GLU A N 1
ATOM 2704 C CA . GLU A 1 315 ? -105.695 27.779 142.023 1.00 54.09 315 GLU A CA 1
ATOM 2705 C C . GLU A 1 315 ? -105.292 27.259 143.418 1.00 54.09 315 GLU A C 1
ATOM 2707 O O . GLU A 1 315 ? -106.130 27.227 144.324 1.00 54.09 315 GLU A O 1
ATOM 2712 N N . GLY A 1 316 ? -104.019 26.900 143.615 1.00 55.53 316 GLY A N 1
ATOM 2713 C CA . GLY A 1 316 ? -103.454 26.498 144.904 1.00 55.53 316 GLY A CA 1
ATOM 2714 C C . GLY A 1 316 ? -103.293 27.667 145.878 1.00 55.53 316 GLY A C 1
ATOM 2715 O O . GLY A 1 316 ? -103.685 27.556 147.040 1.00 55.53 316 GLY A O 1
ATOM 2716 N N . GLU A 1 317 ? -102.806 28.816 145.408 1.00 48.41 317 GLU A N 1
ATOM 2717 C CA . GLU A 1 317 ? -102.585 29.989 146.268 1.00 48.41 317 GLU A CA 1
ATOM 2718 C C . GLU A 1 317 ? -103.891 30.667 146.726 1.00 48.41 317 GLU A C 1
ATOM 2720 O O . GLU A 1 317 ? -103.937 31.279 147.793 1.00 48.41 317 GLU A O 1
ATOM 2725 N N . SER A 1 318 ? -105.007 30.487 146.011 1.00 47.53 318 SER A N 1
ATOM 2726 C CA . SER A 1 318 ? -106.307 31.050 146.418 1.00 47.53 318 SER A CA 1
ATOM 2727 C C . SER A 1 318 ? -107.002 30.327 147.585 1.00 47.53 318 SER A C 1
ATOM 2729 O O . SER A 1 318 ? -108.008 30.828 148.091 1.00 47.53 318 SER A O 1
ATOM 2731 N N . LYS A 1 319 ? -106.509 29.173 148.058 1.00 49.78 319 LYS A N 1
ATOM 2732 C CA . LYS A 1 319 ? -107.207 28.370 149.088 1.00 49.78 319 LYS A CA 1
ATOM 2733 C C . LYS A 1 319 ? -106.630 28.429 150.507 1.00 49.78 319 LYS A C 1
ATOM 2735 O O . LYS A 1 319 ? -107.114 27.696 151.362 1.00 49.78 319 LYS A O 1
ATOM 2740 N N . GLN A 1 320 ? -105.702 29.340 150.809 1.00 46.59 320 GLN A N 1
ATOM 2741 C CA . GLN A 1 320 ? -105.185 29.525 152.180 1.00 46.59 320 GLN A CA 1
ATOM 2742 C C . GLN A 1 320 ? -105.578 30.841 152.881 1.00 46.59 320 GLN A C 1
ATOM 2744 O O . GLN A 1 320 ? -105.083 31.115 153.967 1.00 46.59 320 GLN A O 1
ATOM 2749 N N . ILE A 1 321 ? -106.527 31.624 152.344 1.00 49.31 321 ILE A N 1
ATOM 2750 C CA . ILE A 1 321 ? -107.011 32.863 153.002 1.00 49.31 321 ILE A CA 1
ATOM 2751 C C . ILE A 1 321 ? -108.341 32.702 153.777 1.00 49.31 321 ILE A C 1
ATOM 2753 O O . ILE A 1 321 ? -108.766 33.640 154.445 1.00 49.31 321 ILE A O 1
ATOM 2757 N N . LYS A 1 322 ? -109.001 31.532 153.809 1.00 43.50 322 LYS A N 1
ATOM 2758 C CA . LYS A 1 322 ? -110.183 31.330 154.683 1.00 43.50 322 LYS A CA 1
ATOM 2759 C C . LYS A 1 322 ? -110.322 29.902 155.222 1.00 43.50 322 LYS A C 1
ATOM 2761 O O . LYS A 1 322 ? -111.024 29.099 154.612 1.00 43.50 322 LYS A O 1
ATOM 2766 N N . ALA A 1 323 ? -109.693 29.640 156.368 1.00 35.50 323 ALA A N 1
ATOM 2767 C CA . ALA A 1 323 ? -110.277 29.022 157.572 1.00 35.50 323 ALA A CA 1
ATOM 2768 C C . ALA A 1 323 ? -109.186 28.861 158.635 1.00 35.50 323 ALA A C 1
ATOM 2770 O O . ALA A 1 323 ? -108.196 28.155 158.340 1.00 35.50 323 ALA A O 1
#

Secondary structure (DSSP, 8-state):
----HHHHHHHHHHHHHHHTT---SS--SHHHHHHHHHHHHHHHHHHHH--HHHHHHHHHHHHHTTS-SS-EETHHHHHHHHTTT--SS--S--TTGGG-SSHHHHHHHHHHHHHHHHHTTSSEE-TTSEEE--HHHHHHHHHTS-HHHHHHHHHHHHHHHHHHS-HHHHHHHHHHHHHHHHHHHHHHHHHHHHHHHHHHHHHHHHHHHHHHHHHHHHHHHHHHHHHHHHHHHHHHHHHHHHHHHHHHHHHHHHHHHHHHHHHHHHHHHHHHHHHHHHHHHHHHHHHHHHHHHHHHHHHHHHHHHHHHHHHHHHHHHTTSS--

pLDDT: mean 82.33, std 14.4, range [35.5, 97.62]

Sequence (323 aa):
MSCSLKEYFELYKKRQKELLRYFPKYTGTDYGYTVYMAWRVSLDKIESMQDAASNHALELLNILCFYHHDQVPVKMLYNAWHNSKEDPLALDSLFWPEAFSDFLEYQQSVRASVTLLASFSLITRDSDASLSFHPLVHDWCRDRMSEVDQQSSRRRAVSLLARSVDWEEQERRAREEQESLAREEQERFTERARLAEQEKQERERQDQQRQEWERLERERLAKEQERLVKEQERLVKEQERLVKEQERLVKEQERLVKEQERLVKEQERLVKEQERLVKEQERLVKEQERLVKEQERLVKEQERLVKEQERRAMEGESKQIKA